Protein AF-A0A816HD70-F1 (afdb_monomer_lite)

Structure (mmCIF, N/CA/C/O backbone):
data_AF-A0A816HD70-F1
#
_entry.id   AF-A0A816HD70-F1
#
loop_
_atom_site.group_PDB
_atom_site.id
_atom_site.type_symbol
_atom_site.label_atom_id
_atom_site.label_alt_id
_atom_site.label_comp_id
_atom_site.label_asym_id
_atom_site.label_entity_id
_atom_site.label_seq_id
_atom_site.pdbx_PDB_ins_code
_atom_site.Cartn_x
_atom_site.Cartn_y
_atom_site.Cartn_z
_atom_site.occupancy
_atom_site.B_iso_or_equiv
_atom_site.auth_seq_id
_atom_site.auth_comp_id
_atom_site.auth_asym_id
_atom_site.auth_atom_id
_atom_site.pdbx_PDB_model_num
ATOM 1 N N . TYR A 1 1 ? -25.863 9.029 0.247 1.00 53.56 1 TYR A N 1
ATOM 2 C CA . TYR A 1 1 ? -25.799 8.965 -1.225 1.00 53.56 1 TYR A CA 1
ATOM 3 C C . TYR A 1 1 ? -25.517 10.363 -1.727 1.00 53.56 1 TYR A C 1
ATOM 5 O O . TYR A 1 1 ? -26.151 11.281 -1.221 1.00 53.56 1 TYR A O 1
ATOM 13 N N . ALA A 1 2 ? -24.536 10.526 -2.608 1.00 55.53 2 ALA A N 1
ATOM 14 C CA . ALA A 1 2 ? -24.215 11.809 -3.228 1.00 55.53 2 ALA A CA 1
ATOM 15 C C . ALA A 1 2 ? -24.411 11.661 -4.743 1.00 55.53 2 ALA A C 1
ATOM 17 O O . ALA A 1 2 ? -24.119 10.599 -5.285 1.00 55.53 2 ALA A O 1
ATOM 18 N N . ASP A 1 3 ? -24.996 12.680 -5.364 1.00 68.81 3 ASP A N 1
ATOM 19 C CA . ASP A 1 3 ? -25.179 12.896 -6.803 1.00 68.81 3 ASP A CA 1
ATOM 20 C C . ASP A 1 3 ? -25.487 11.656 -7.661 1.00 68.81 3 ASP A C 1
ATOM 22 O O . ASP A 1 3 ? -24.612 10.919 -8.121 1.00 68.81 3 ASP A O 1
ATOM 26 N N . ILE A 1 4 ? -26.783 11.458 -7.913 1.00 80.44 4 ILE A N 1
ATOM 27 C CA . ILE A 1 4 ? -27.278 10.516 -8.917 1.00 80.44 4 ILE A CA 1
ATOM 28 C C . ILE A 1 4 ? -27.548 11.312 -10.191 1.00 80.44 4 ILE A C 1
ATOM 30 O O . ILE A 1 4 ? -28.400 12.200 -10.206 1.00 80.44 4 ILE A O 1
ATOM 34 N N . THR A 1 5 ? -26.838 10.978 -11.260 1.00 85.38 5 THR A N 1
ATOM 35 C CA . THR A 1 5 ? -27.130 11.464 -12.610 1.00 85.38 5 THR A CA 1
ATOM 36 C C . THR A 1 5 ? -27.756 10.343 -13.441 1.00 85.38 5 THR A C 1
ATOM 38 O O . THR A 1 5 ? -27.942 9.218 -12.978 1.00 85.38 5 THR A O 1
ATOM 41 N N . ASN A 1 6 ? -28.077 10.631 -14.701 1.00 84.19 6 ASN A N 1
ATOM 42 C CA . ASN A 1 6 ? -28.502 9.605 -15.652 1.00 84.19 6 ASN A CA 1
ATOM 43 C C . ASN A 1 6 ? -27.386 8.599 -16.007 1.00 84.19 6 ASN A C 1
ATOM 45 O O . ASN A 1 6 ? -27.687 7.572 -16.611 1.00 84.19 6 ASN A O 1
ATOM 49 N N . THR A 1 7 ? -26.122 8.876 -15.659 1.00 85.56 7 THR A N 1
ATOM 50 C CA . THR A 1 7 ? -24.959 8.040 -16.012 1.00 85.56 7 THR A CA 1
ATOM 51 C C . THR A 1 7 ? -24.057 7.676 -14.834 1.00 85.56 7 THR A C 1
ATOM 53 O O . THR A 1 7 ? -23.182 6.825 -14.985 1.00 85.56 7 THR A O 1
ATOM 56 N N . SER A 1 8 ? -24.248 8.276 -13.659 1.00 84.25 8 SER A N 1
ATOM 57 C CA . SER A 1 8 ? -23.387 8.069 -12.495 1.00 84.25 8 SER A CA 1
ATOM 58 C C . SER A 1 8 ? -24.180 8.012 -11.194 1.00 84.25 8 SER A C 1
ATOM 60 O O . SER A 1 8 ? -25.196 8.681 -11.026 1.00 84.25 8 SER A O 1
ATOM 62 N N . LEU A 1 9 ? -23.684 7.212 -10.253 1.00 85.44 9 LEU A N 1
ATOM 63 C CA . LEU A 1 9 ? -24.166 7.164 -8.879 1.00 85.44 9 LEU A CA 1
ATOM 64 C C . LEU A 1 9 ? -22.958 7.087 -7.954 1.00 85.44 9 LEU A C 1
ATOM 66 O O . LEU A 1 9 ? -22.095 6.227 -8.144 1.00 85.44 9 LEU A O 1
ATOM 70 N N . GLN A 1 10 ? -22.915 7.952 -6.941 1.00 86.88 10 GLN A N 1
ATOM 71 C CA . GLN A 1 10 ? -21.868 7.926 -5.928 1.00 86.88 10 GLN A CA 1
ATOM 72 C C . GLN A 1 10 ? -22.425 7.505 -4.561 1.00 86.88 10 GLN A C 1
ATOM 74 O O . GLN A 1 10 ? -23.355 8.088 -3.990 1.00 86.88 10 GLN A O 1
ATOM 79 N N . CYS A 1 11 ? -21.825 6.462 -3.993 1.00 83.81 11 CYS A N 1
ATOM 80 C CA . CYS A 1 11 ? -22.151 5.970 -2.661 1.00 83.81 11 CYS A CA 1
ATOM 81 C C . CYS A 1 11 ? -20.898 5.861 -1.794 1.00 83.81 11 CYS A C 1
ATOM 83 O O . CYS A 1 11 ? -19.792 5.658 -2.292 1.00 83.81 11 CYS A O 1
ATOM 85 N N . ARG A 1 12 ? -21.093 5.970 -0.479 1.00 84.50 12 ARG A N 1
ATOM 86 C CA . ARG A 1 12 ? -20.060 5.690 0.516 1.00 84.50 12 ARG A CA 1
ATOM 87 C C . ARG A 1 12 ? -20.262 4.271 1.034 1.00 84.50 12 ARG A C 1
ATOM 89 O O . ARG A 1 12 ? -21.393 3.883 1.318 1.00 84.50 12 ARG A O 1
ATOM 96 N N . PHE A 1 13 ? -19.176 3.518 1.147 1.00 84.50 13 PHE A N 1
ATOM 97 C CA . PHE A 1 13 ? -19.181 2.220 1.809 1.00 84.50 13 PHE A CA 1
ATOM 98 C C . PHE A 1 13 ? -19.320 2.434 3.322 1.00 84.50 13 PHE A C 1
ATOM 100 O O . PHE A 1 13 ? -18.458 3.064 3.929 1.00 84.50 13 PHE A O 1
ATOM 107 N N . ASP A 1 14 ? -20.427 1.967 3.903 1.00 82.75 14 ASP A N 1
ATOM 108 C CA . ASP A 1 14 ? -20.777 2.165 5.318 1.00 82.75 14 ASP A CA 1
ATOM 109 C C . ASP A 1 14 ? -20.630 0.851 6.099 1.00 82.75 14 ASP A C 1
ATOM 111 O O . ASP A 1 14 ? -21.581 0.283 6.633 1.00 82.75 14 ASP A O 1
ATOM 115 N N . SER A 1 15 ? -19.428 0.280 6.051 1.00 84.06 15 SER A N 1
ATOM 116 C CA . SER A 1 15 ? -19.082 -0.938 6.777 1.00 84.06 15 SER A CA 1
ATOM 117 C C . SER A 1 15 ? -17.617 -0.911 7.177 1.00 84.06 15 SER A C 1
ATOM 119 O O . SER A 1 15 ? -16.769 -0.387 6.461 1.00 84.06 15 SER A O 1
ATOM 121 N N . ASN A 1 16 ? -17.324 -1.534 8.315 1.00 80.12 16 ASN A N 1
ATOM 122 C CA . ASN A 1 16 ? -15.970 -1.684 8.843 1.00 80.12 16 ASN A CA 1
ATOM 123 C C . ASN A 1 16 ? -15.285 -2.971 8.358 1.00 80.12 16 ASN A C 1
ATOM 125 O O . ASN A 1 16 ? -14.210 -3.325 8.840 1.00 80.12 16 ASN A O 1
ATOM 129 N N . ALA A 1 17 ? -15.929 -3.707 7.450 1.00 84.62 17 ALA A N 1
ATOM 130 C CA . ALA A 1 17 ? -15.405 -4.956 6.930 1.00 84.62 17 ALA A CA 1
ATOM 131 C C . ALA A 1 17 ? -14.187 -4.709 6.029 1.00 84.62 17 ALA A C 1
ATOM 133 O O . ALA A 1 17 ? -14.209 -3.850 5.143 1.00 84.62 17 ALA A O 1
ATOM 134 N N . ILE A 1 18 ? -13.145 -5.514 6.240 1.00 85.88 18 ILE A N 1
ATOM 135 C CA . ILE A 1 18 ? -11.938 -5.542 5.415 1.00 85.88 18 ILE A CA 1
ATOM 136 C C . ILE A 1 18 ? -12.008 -6.727 4.474 1.00 85.88 18 ILE A C 1
ATOM 138 O O . ILE A 1 18 ? -12.306 -7.842 4.899 1.00 85.88 18 ILE A O 1
ATOM 142 N N . GLY A 1 19 ? -11.667 -6.500 3.212 1.00 87.06 19 GLY A N 1
ATOM 143 C CA . GLY A 1 19 ? -11.502 -7.576 2.252 1.00 87.06 19 GLY A CA 1
ATOM 144 C C . GLY A 1 19 ? -12.087 -7.225 0.904 1.00 87.06 19 GLY A C 1
ATOM 145 O O . GLY A 1 19 ? -12.183 -6.060 0.531 1.00 87.06 19 GLY A O 1
ATOM 146 N N . ILE A 1 20 ? -12.430 -8.268 0.162 1.00 88.75 20 ILE A N 1
ATOM 147 C CA . ILE A 1 20 ? -12.947 -8.179 -1.197 1.00 88.75 20 ILE A CA 1
ATOM 148 C C . ILE A 1 20 ? -14.472 -8.312 -1.205 1.00 88.75 20 ILE A C 1
ATOM 150 O O . ILE A 1 20 ? -15.043 -9.125 -0.479 1.00 88.75 20 ILE A O 1
ATOM 154 N N . PHE A 1 21 ? -15.129 -7.522 -2.048 1.00 91.06 21 PHE A N 1
ATOM 155 C CA . PHE A 1 21 ? -16.580 -7.423 -2.143 1.00 91.06 21 PHE A CA 1
ATOM 156 C C . PHE A 1 21 ? -17.032 -7.362 -3.603 1.00 91.06 21 PHE A C 1
ATOM 158 O O . PHE A 1 21 ? -16.347 -6.815 -4.472 1.00 91.06 21 PHE A O 1
ATOM 165 N N . ASN A 1 22 ? -18.236 -7.880 -3.845 1.00 91.88 22 ASN A N 1
ATOM 166 C CA . ASN A 1 22 ? -18.945 -7.714 -5.107 1.00 91.88 22 ASN A CA 1
ATOM 167 C C . ASN A 1 22 ? -19.995 -6.621 -4.962 1.00 91.88 22 ASN A C 1
ATOM 169 O O . ASN A 1 22 ? -20.935 -6.729 -4.173 1.00 91.88 22 ASN A O 1
ATOM 173 N N . VAL A 1 23 ? -19.825 -5.573 -5.753 1.00 89.75 23 VAL A N 1
ATOM 174 C CA . VAL A 1 23 ? -20.741 -4.448 -5.840 1.00 89.75 23 VAL A CA 1
ATOM 175 C C . VAL A 1 23 ? -21.792 -4.784 -6.882 1.00 89.75 23 VAL A C 1
ATOM 177 O O . VAL A 1 23 ? -21.498 -5.163 -8.015 1.00 89.75 23 VAL A O 1
ATOM 180 N N . SER A 1 24 ? -23.043 -4.624 -6.487 1.00 88.62 24 SER A N 1
ATOM 181 C CA . SER A 1 24 ? -24.182 -4.687 -7.388 1.00 88.62 24 SER A CA 1
ATOM 182 C C . SER A 1 24 ? -25.211 -3.684 -6.918 1.00 88.62 24 SER A C 1
ATOM 184 O O . SER A 1 24 ? -25.458 -3.586 -5.714 1.00 88.62 24 SER A O 1
ATOM 186 N N . MET A 1 25 ? -25.844 -2.998 -7.855 1.00 86.25 25 MET A N 1
ATOM 187 C CA . MET A 1 25 ? -26.980 -2.138 -7.559 1.00 86.25 25 MET A CA 1
ATOM 188 C C . MET A 1 25 ? -28.278 -2.883 -7.859 1.00 86.25 25 MET A C 1
ATOM 190 O O . MET A 1 25 ? -28.337 -3.728 -8.753 1.00 86.25 25 MET A O 1
ATOM 194 N N . PHE A 1 26 ? -29.319 -2.575 -7.095 1.00 87.12 26 PHE A N 1
ATOM 195 C CA . PHE A 1 26 ? -30.673 -3.026 -7.377 1.00 87.12 26 PHE A CA 1
ATOM 196 C C . PHE A 1 26 ? -31.513 -1.802 -7.725 1.00 87.12 26 PHE A C 1
ATOM 198 O O . PHE A 1 26 ? -31.702 -0.921 -6.886 1.00 87.12 26 PHE A O 1
ATOM 205 N N . VAL A 1 27 ? -31.976 -1.740 -8.970 1.00 84.00 27 VAL A N 1
ATOM 206 C CA . VAL A 1 27 ? -32.856 -0.681 -9.457 1.00 84.00 27 VAL A CA 1
ATOM 207 C C . VAL A 1 27 ? -34.291 -1.184 -9.329 1.00 84.00 27 VAL A C 1
ATOM 209 O O . VAL A 1 27 ? -34.651 -2.231 -9.871 1.00 84.00 27 VAL A O 1
ATOM 212 N N . THR A 1 28 ? -35.108 -0.462 -8.565 1.00 84.75 28 THR A N 1
ATOM 213 C CA . THR A 1 28 ? -36.499 -0.841 -8.289 1.00 84.75 28 THR A CA 1
ATOM 214 C C . THR A 1 28 ? -37.375 -0.796 -9.551 1.00 84.75 28 THR A C 1
ATOM 216 O O . THR A 1 28 ? -36.972 -0.288 -10.599 1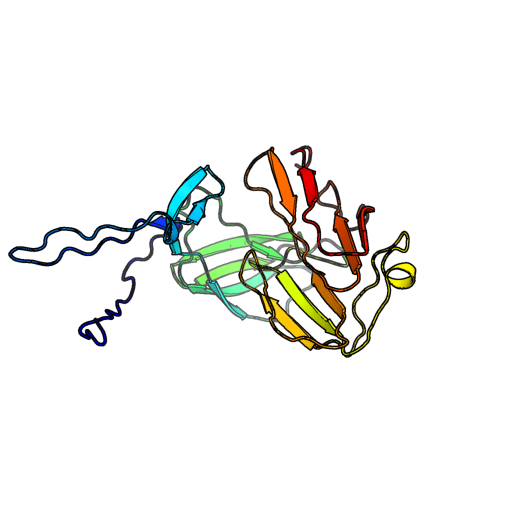.00 84.75 28 THR A O 1
ATOM 219 N N . TYR A 1 29 ? -38.593 -1.340 -9.448 1.00 82.62 29 TYR A N 1
ATOM 220 C CA . TYR A 1 29 ? -39.565 -1.487 -10.539 1.00 82.62 29 TYR A CA 1
ATOM 221 C C . TYR A 1 29 ? -39.144 -2.520 -11.598 1.00 82.62 29 TYR A C 1
ATOM 223 O O . TYR A 1 29 ? -39.026 -3.698 -11.277 1.00 82.62 29 TYR A O 1
ATOM 231 N N . ALA A 1 30 ? -38.969 -2.111 -12.857 1.00 83.69 30 ALA A N 1
ATOM 232 C CA . ALA A 1 30 ? -38.839 -3.022 -13.996 1.00 83.69 30 ALA A CA 1
ATOM 233 C C . ALA A 1 30 ? -37.399 -3.491 -14.287 1.00 83.69 30 ALA A C 1
ATOM 235 O O . ALA A 1 30 ? -37.207 -4.317 -15.174 1.00 83.69 30 ALA A O 1
ATOM 236 N N . TYR A 1 31 ? -36.389 -2.962 -13.588 1.00 84.81 31 TYR A N 1
ATOM 237 C CA . TYR A 1 31 ? -34.986 -3.072 -14.019 1.00 84.81 31 TYR A CA 1
ATOM 238 C C . TYR A 1 31 ? -34.151 -4.102 -13.238 1.00 84.81 31 TYR A C 1
ATOM 240 O O . TYR A 1 31 ? -33.264 -4.726 -13.816 1.00 84.81 31 TYR A O 1
ATOM 248 N N . GLY A 1 32 ? -34.437 -4.342 -11.955 1.00 89.62 32 GLY A N 1
ATOM 249 C CA . GLY A 1 32 ? -33.806 -5.412 -11.176 1.00 89.62 32 GLY A CA 1
ATOM 250 C C . GLY A 1 32 ? -32.326 -5.176 -10.832 1.00 89.62 32 GLY A C 1
ATOM 251 O O . GLY A 1 32 ? -31.881 -4.045 -10.634 1.00 89.62 32 GLY A O 1
ATOM 252 N N . ARG A 1 33 ? -31.555 -6.264 -10.678 1.00 91.38 33 ARG A N 1
ATOM 253 C CA . ARG A 1 33 ? -30.133 -6.222 -10.279 1.00 91.38 33 ARG A CA 1
ATOM 254 C C . ARG A 1 33 ? -29.235 -5.884 -11.473 1.00 91.38 33 ARG A C 1
ATOM 256 O O . ARG A 1 33 ? -29.428 -6.425 -12.556 1.00 91.38 33 ARG A O 1
ATOM 263 N N . SER A 1 34 ? -28.219 -5.051 -11.262 1.00 90.38 34 SER A N 1
ATOM 264 C CA . SER A 1 34 ? -27.254 -4.682 -12.302 1.00 90.38 34 SER A CA 1
ATOM 265 C C . SER A 1 34 ? -26.471 -5.871 -12.848 1.00 90.38 34 SER A C 1
ATOM 267 O O . SER A 1 34 ? -26.030 -6.735 -12.089 1.00 90.38 34 SER A O 1
ATOM 269 N N . SER A 1 35 ? -26.204 -5.833 -14.153 1.00 90.62 35 SER A N 1
ATOM 270 C CA . SER A 1 35 ? -25.175 -6.656 -14.786 1.00 90.62 35 SER A CA 1
ATOM 271 C C . SER A 1 35 ? -23.809 -5.996 -14.605 1.00 90.62 35 SER A C 1
ATOM 273 O O . SER A 1 35 ? -23.628 -4.839 -14.988 1.00 90.62 35 SER A O 1
ATOM 275 N N . THR A 1 36 ? -22.857 -6.720 -14.017 1.00 90.62 36 THR A N 1
ATOM 276 C CA . THR A 1 36 ? -21.484 -6.240 -13.831 1.00 90.62 36 THR A CA 1
ATOM 277 C C . THR A 1 36 ? -20.579 -6.890 -14.878 1.00 90.62 36 THR A C 1
ATOM 279 O O . THR A 1 36 ? -20.431 -8.115 -14.858 1.00 90.62 36 THR A O 1
ATOM 282 N N . PRO A 1 37 ? -19.966 -6.125 -15.799 1.00 92.06 37 PRO A N 1
ATOM 283 C CA . PRO A 1 37 ? -19.123 -6.706 -16.835 1.00 92.06 37 PRO A CA 1
ATOM 284 C C . PRO A 1 37 ? -17.857 -7.331 -16.232 1.00 92.06 37 PRO A C 1
ATOM 286 O O . PRO A 1 37 ? -17.348 -6.895 -15.196 1.00 92.06 37 PRO A O 1
ATOM 289 N N . LEU A 1 38 ? -17.310 -8.351 -16.902 1.00 89.56 38 LEU A N 1
ATOM 290 C CA . LEU A 1 38 ? -16.095 -9.036 -16.444 1.00 89.56 38 LEU A CA 1
ATOM 291 C C . LEU A 1 38 ? -14.897 -8.077 -16.335 1.00 89.56 38 LEU A C 1
ATOM 293 O O . LEU A 1 38 ? -14.069 -8.239 -15.449 1.00 89.56 38 LEU A O 1
ATOM 297 N N . SER A 1 39 ? -14.849 -7.036 -17.171 1.00 90.50 39 SER A N 1
ATOM 298 C CA . SER A 1 39 ? -13.823 -5.986 -17.130 1.00 90.50 39 SER A CA 1
ATOM 299 C C . SER A 1 39 ? -13.825 -5.147 -15.847 1.00 90.50 39 SER A C 1
ATOM 301 O O . SER A 1 39 ? -12.819 -4.513 -15.548 1.00 90.50 39 SER A O 1
ATOM 303 N N . SER A 1 40 ? -14.922 -5.136 -15.081 1.00 91.12 40 SER A N 1
ATOM 304 C CA . SER A 1 40 ? -14.992 -4.475 -13.769 1.00 91.12 40 SER A CA 1
ATOM 305 C C . SER A 1 40 ? -14.519 -5.366 -12.619 1.00 91.12 40 SER A C 1
ATOM 307 O O . SER A 1 40 ? -14.451 -4.898 -11.483 1.00 91.12 40 SER A O 1
ATOM 309 N N . HIS A 1 41 ? -14.227 -6.643 -12.883 1.00 91.31 41 HIS A N 1
ATOM 310 C CA . HIS A 1 41 ? -13.724 -7.558 -11.869 1.00 91.31 41 HIS A CA 1
ATOM 311 C C . HIS A 1 41 ? -12.194 -7.539 -11.831 1.00 91.31 41 HIS A C 1
ATOM 313 O O . HIS A 1 41 ? -11.515 -7.544 -12.855 1.00 91.31 41 HIS A O 1
ATOM 319 N N . GLN A 1 42 ? -11.662 -7.574 -10.620 1.00 89.06 42 GLN A N 1
ATOM 320 C CA . GLN A 1 42 ? -10.265 -7.806 -10.298 1.00 89.06 42 GLN A CA 1
ATOM 321 C C . GLN A 1 42 ? -10.102 -9.233 -9.763 1.00 89.06 42 GLN A C 1
ATOM 323 O O . GLN A 1 42 ? -11.057 -9.834 -9.266 1.00 89.06 42 GLN A O 1
ATOM 328 N N . LEU A 1 43 ? -8.893 -9.786 -9.872 1.00 85.56 43 LEU A N 1
ATOM 329 C CA . LEU A 1 43 ? -8.570 -11.124 -9.381 1.00 85.56 43 LEU A CA 1
ATOM 330 C C . LEU A 1 43 ? -7.772 -11.021 -8.084 1.00 85.56 43 LEU A C 1
ATOM 332 O O . LEU A 1 43 ? -6.702 -10.415 -8.049 1.00 85.56 43 LEU A O 1
ATOM 336 N N . SER A 1 44 ? -8.279 -11.629 -7.017 1.00 84.88 44 SER A N 1
ATOM 337 C CA . SER A 1 44 ? -7.595 -11.640 -5.733 1.00 84.88 44 SER A CA 1
ATOM 338 C C . SER A 1 44 ? -6.381 -12.568 -5.753 1.00 84.88 44 SER A C 1
ATOM 340 O O . SER A 1 44 ? -6.262 -13.498 -6.553 1.00 84.88 44 SER A O 1
ATOM 342 N N . ALA A 1 45 ? -5.526 -12.366 -4.757 1.00 75.00 45 ALA A N 1
ATOM 343 C CA . ALA A 1 45 ? -4.480 -13.280 -4.317 1.00 75.00 45 ALA A CA 1
ATOM 344 C C . ALA A 1 45 ? -4.870 -14.776 -4.347 1.00 75.00 45 ALA A C 1
ATOM 346 O O . ALA A 1 45 ? -4.089 -15.635 -4.763 1.00 75.00 45 ALA A O 1
ATOM 347 N N . THR A 1 46 ? -6.088 -15.079 -3.899 1.00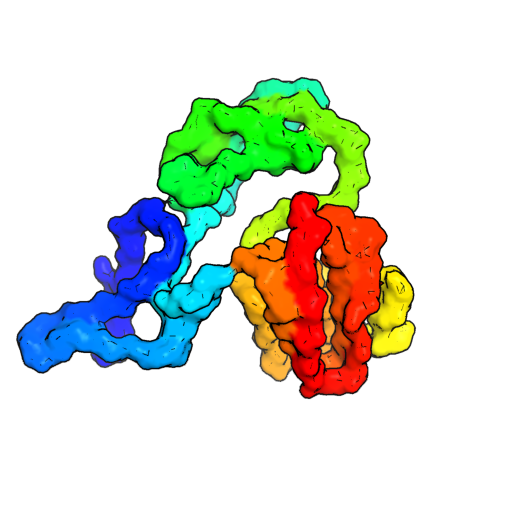 80.00 46 THR A N 1
ATOM 348 C CA . THR A 1 46 ? -6.627 -16.436 -3.747 1.00 80.00 46 THR A CA 1
ATOM 349 C C . THR A 1 46 ? -7.393 -16.918 -4.980 1.00 80.00 46 THR A C 1
ATOM 351 O O . THR A 1 46 ? -7.924 -18.025 -4.971 1.00 80.00 46 THR A O 1
ATOM 354 N N . GLY A 1 47 ? -7.428 -16.129 -6.058 1.00 83.19 47 GLY A N 1
ATOM 355 C CA . GLY A 1 47 ? -8.133 -16.464 -7.296 1.00 83.19 47 GLY A CA 1
ATOM 356 C C . GLY A 1 47 ? -9.634 -16.165 -7.271 1.00 83.19 47 GLY A C 1
ATOM 357 O O . GLY A 1 47 ? -10.359 -16.661 -8.128 1.00 83.19 47 GLY A O 1
ATOM 358 N N . GLN A 1 48 ? -10.115 -15.368 -6.313 1.00 88.50 48 GLN A N 1
ATOM 359 C CA . GLN A 1 48 ? -11.503 -14.906 -6.290 1.00 88.50 48 GLN A CA 1
ATOM 360 C C . GLN A 1 48 ? -11.664 -13.630 -7.111 1.00 88.50 48 GLN A C 1
ATOM 362 O O . GLN A 1 48 ? -10.878 -12.695 -6.973 1.00 88.50 48 GLN A O 1
ATOM 367 N N . LEU A 1 49 ? -12.709 -13.583 -7.937 1.00 91.69 49 LEU A N 1
ATOM 368 C CA . LEU A 1 49 ? -13.117 -12.355 -8.610 1.00 91.69 49 LEU A CA 1
ATOM 369 C C . LEU A 1 49 ? -13.855 -11.440 -7.632 1.00 91.69 49 LEU A C 1
ATOM 371 O O . LEU A 1 49 ? -14.723 -11.898 -6.886 1.00 91.69 49 LEU A O 1
ATOM 375 N N . TYR A 1 50 ? -13.518 -10.156 -7.663 1.00 93.31 50 TYR A N 1
ATOM 376 C CA . TYR A 1 50 ? -14.158 -9.121 -6.858 1.00 93.31 50 TYR A CA 1
ATOM 377 C C . TYR A 1 50 ? -14.234 -7.803 -7.623 1.00 93.31 50 TYR A C 1
ATOM 379 O O . TYR A 1 50 ? -13.505 -7.617 -8.590 1.00 93.31 50 TYR A O 1
ATOM 387 N N . THR A 1 51 ? -15.087 -6.871 -7.209 1.00 93.44 51 THR A N 1
ATOM 388 C CA . THR A 1 51 ? -15.226 -5.566 -7.890 1.00 93.44 51 THR A CA 1
ATOM 389 C C . THR A 1 51 ? -14.821 -4.393 -7.002 1.00 93.44 51 THR A C 1
ATOM 391 O O . THR A 1 51 ? -14.675 -3.274 -7.480 1.00 93.44 51 THR A O 1
ATOM 394 N N . PHE A 1 52 ? -14.699 -4.619 -5.694 1.00 90.69 52 PHE A N 1
ATOM 395 C CA . PHE A 1 52 ? -14.329 -3.607 -4.713 1.00 90.69 52 PHE A CA 1
ATOM 396 C C . PHE A 1 52 ? -13.525 -4.243 -3.582 1.00 90.69 52 PHE A C 1
ATOM 398 O O . PHE A 1 52 ? -13.836 -5.355 -3.161 1.00 90.69 52 PHE A O 1
ATOM 405 N N . GLN A 1 53 ? -12.501 -3.556 -3.084 1.00 88.81 53 GLN A N 1
ATOM 406 C CA . GLN A 1 53 ? -11.691 -4.046 -1.975 1.00 88.81 53 GLN A CA 1
ATOM 407 C C . GLN A 1 53 ? -11.404 -2.928 -0.982 1.00 88.81 53 GLN A C 1
ATOM 409 O O . GLN A 1 53 ? -11.052 -1.816 -1.373 1.00 88.81 53 GLN A O 1
ATOM 414 N N . THR A 1 54 ? -11.524 -3.246 0.302 1.00 87.94 54 THR A N 1
ATOM 415 C CA . THR A 1 54 ? -11.149 -2.367 1.412 1.00 87.94 54 THR A CA 1
ATOM 416 C C . THR A 1 54 ? -9.940 -2.924 2.146 1.00 87.94 54 THR A C 1
ATOM 418 O O . THR A 1 54 ? -9.622 -4.116 2.074 1.00 87.94 54 THR A O 1
ATOM 421 N N . TYR A 1 55 ? -9.248 -2.040 2.856 1.00 87.69 55 TYR A N 1
ATOM 422 C CA . TYR A 1 55 ? -8.002 -2.355 3.533 1.00 87.69 55 TYR A CA 1
ATOM 423 C C . TYR A 1 55 ? -7.783 -1.421 4.728 1.00 87.69 55 TYR A C 1
ATOM 425 O O . TYR A 1 55 ? -8.297 -0.301 4.703 1.00 87.69 55 TYR A O 1
ATOM 433 N N . PRO A 1 56 ? -6.962 -1.825 5.713 1.00 89.62 56 PRO A N 1
ATOM 434 C CA . PRO A 1 56 ? -6.512 -0.922 6.760 1.00 89.62 56 PRO A CA 1
ATOM 435 C C . PRO A 1 56 ? -5.675 0.229 6.187 1.00 89.62 56 PRO A C 1
ATOM 437 O O . PRO A 1 56 ? -4.834 0.009 5.310 1.00 89.62 56 PRO A O 1
ATOM 440 N N . VAL A 1 57 ? -5.867 1.438 6.715 1.00 90.12 57 VAL A N 1
ATOM 441 C CA . VAL A 1 57 ? -5.114 2.641 6.323 1.00 90.12 57 VAL A CA 1
ATOM 442 C C . VAL A 1 57 ? -4.487 3.258 7.562 1.00 90.12 57 VAL A C 1
ATOM 444 O O . VAL A 1 57 ? -5.178 3.473 8.548 1.00 90.12 57 VAL A O 1
ATOM 447 N N . ILE A 1 58 ? -3.192 3.571 7.510 1.00 93.25 58 ILE A N 1
ATOM 448 C CA . ILE A 1 58 ? -2.513 4.353 8.550 1.00 93.25 58 ILE A CA 1
ATOM 449 C C . ILE A 1 58 ? -2.536 5.823 8.133 1.00 93.25 58 ILE A C 1
ATOM 451 O O . ILE A 1 58 ? -2.076 6.159 7.043 1.00 93.25 58 ILE A O 1
ATOM 455 N N . THR A 1 59 ? -3.044 6.696 9.002 1.00 94.56 59 THR A N 1
ATOM 456 C CA . THR A 1 59 ? -3.097 8.150 8.778 1.00 94.56 59 THR A CA 1
ATOM 457 C C . THR A 1 59 ? -2.060 8.903 9.602 1.00 94.56 59 THR A C 1
ATOM 459 O O . THR A 1 59 ? -1.542 9.920 9.143 1.00 94.56 59 THR A O 1
ATOM 462 N N . SER A 1 60 ? -1.718 8.420 10.800 1.00 96.12 60 SER A N 1
ATOM 463 C CA . SER A 1 60 ? -0.670 9.026 11.625 1.00 96.12 60 SER A CA 1
ATOM 464 C C . SER A 1 60 ? -0.053 8.047 12.619 1.00 96.12 60 SER A C 1
ATOM 466 O O . SER A 1 60 ? -0.628 7.011 12.956 1.00 96.12 60 SER A O 1
ATOM 468 N N . ILE A 1 61 ? 1.144 8.389 13.092 1.00 95.69 61 ILE A N 1
ATOM 469 C CA . ILE A 1 61 ? 1.900 7.647 14.101 1.00 95.69 61 ILE A CA 1
ATOM 470 C C . ILE A 1 61 ? 2.384 8.659 15.146 1.00 95.69 61 ILE A C 1
ATOM 472 O O . ILE A 1 61 ? 2.778 9.768 14.789 1.00 95.69 61 ILE A O 1
ATOM 476 N N . SER A 1 62 ? 2.305 8.315 16.433 1.00 96.06 62 SER A N 1
ATOM 477 C CA . SER A 1 62 ? 2.777 9.171 17.528 1.00 96.06 62 SER A CA 1
ATOM 478 C C . SER A 1 62 ? 3.149 8.356 18.777 1.00 96.06 62 SER A C 1
ATOM 480 O O . SER A 1 62 ? 2.410 7.433 19.125 1.00 96.06 62 SER A O 1
ATOM 482 N N . PRO A 1 63 ? 4.236 8.687 19.499 1.00 95.62 63 PRO A N 1
ATOM 483 C CA . PRO A 1 63 ? 5.230 9.706 19.154 1.00 95.62 63 PRO A CA 1
ATOM 484 C C . PRO A 1 63 ? 6.107 9.275 17.965 1.00 95.62 63 PRO A C 1
ATOM 486 O O . PRO A 1 63 ? 6.190 8.091 17.647 1.00 95.62 63 PRO A O 1
ATOM 489 N N . ASN A 1 64 ? 6.768 10.242 17.320 1.00 91.81 64 ASN A N 1
ATOM 490 C CA . ASN A 1 64 ? 7.713 9.979 16.222 1.00 91.81 64 ASN A CA 1
ATOM 491 C C . ASN A 1 64 ? 9.115 9.585 16.714 1.00 91.81 64 ASN A C 1
ATOM 493 O O . ASN A 1 64 ? 9.924 9.108 15.927 1.00 91.81 64 ASN A O 1
ATOM 497 N N . ASP A 1 65 ? 9.369 9.747 18.013 1.00 89.44 65 ASP A N 1
ATOM 498 C CA . ASP A 1 65 ? 10.635 9.446 18.670 1.00 89.44 65 ASP A CA 1
ATOM 499 C C . ASP A 1 65 ? 10.393 8.613 19.932 1.00 89.44 65 ASP A C 1
ATOM 501 O O . ASP A 1 65 ? 9.338 8.692 20.572 1.00 89.44 65 ASP A O 1
ATOM 505 N N . GLY A 1 66 ? 11.384 7.807 20.312 1.00 88.25 66 GLY A N 1
ATOM 506 C CA . GLY A 1 66 ? 11.268 6.887 21.437 1.00 88.25 66 GLY A CA 1
ATOM 507 C C . GLY A 1 66 ? 12.611 6.437 22.001 1.00 88.25 66 GLY A C 1
ATOM 508 O O . GLY A 1 66 ? 13.681 6.767 21.494 1.00 88.25 66 GLY A O 1
ATOM 509 N N . SER A 1 67 ? 12.549 5.673 23.090 1.00 87.94 67 SER A N 1
ATOM 510 C CA . SER A 1 67 ? 13.730 5.159 23.782 1.00 87.94 67 SER A CA 1
ATOM 511 C C . SER A 1 67 ? 14.369 4.000 23.017 1.00 87.94 67 SER A C 1
ATOM 513 O O . SER A 1 67 ? 13.694 3.032 22.667 1.00 87.94 67 SER A O 1
ATOM 515 N N . LEU A 1 68 ? 15.699 4.021 22.882 1.00 86.19 68 LEU A N 1
ATOM 516 C CA . LEU A 1 68 ? 16.479 2.889 22.356 1.00 86.19 68 LEU A CA 1
ATOM 517 C C . LEU A 1 68 ? 16.386 1.628 23.232 1.00 86.19 68 LEU A C 1
ATOM 519 O O . LEU A 1 68 ? 16.733 0.541 22.784 1.00 86.19 68 LEU A O 1
ATOM 523 N N . LYS A 1 69 ? 15.920 1.748 24.482 1.00 88.06 69 LYS A N 1
ATOM 524 C CA . LYS A 1 69 ? 15.672 0.602 25.373 1.00 88.06 69 LYS A CA 1
ATOM 525 C C . LYS A 1 69 ? 14.277 -0.015 25.182 1.00 88.06 69 LYS A C 1
ATOM 527 O O . LYS A 1 69 ? 13.941 -0.960 25.887 1.00 88.06 69 LYS A O 1
ATOM 532 N N . GLY A 1 70 ? 13.463 0.511 24.263 1.00 88.62 70 GLY A N 1
ATOM 533 C CA . GLY A 1 70 ? 12.045 0.170 24.151 1.00 88.62 70 GLY A CA 1
ATOM 534 C C . GLY A 1 70 ? 11.202 0.813 25.260 1.00 88.62 70 GLY A C 1
ATOM 535 O O . GLY A 1 70 ? 11.624 1.764 25.922 1.00 88.62 70 GLY A O 1
ATOM 536 N N . GLY A 1 71 ? 9.982 0.314 25.445 1.00 91.50 71 GLY A N 1
ATOM 537 C CA . GLY A 1 71 ? 9.019 0.775 26.451 1.00 91.50 71 GLY A CA 1
ATOM 538 C C . GLY A 1 71 ? 8.161 1.969 26.024 1.00 91.50 71 GLY A C 1
ATOM 539 O O . GLY A 1 71 ? 7.119 2.216 26.626 1.00 91.50 71 GLY A O 1
ATOM 540 N N . THR A 1 72 ? 8.542 2.686 24.964 1.00 94.31 72 THR A N 1
ATOM 541 C CA . THR A 1 72 ? 7.714 3.754 24.393 1.00 94.31 72 THR A CA 1
ATOM 542 C C . THR A 1 72 ? 6.377 3.177 23.923 1.00 94.31 72 THR A C 1
ATOM 544 O O . THR A 1 72 ? 6.343 2.178 23.207 1.00 94.31 72 THR A O 1
ATOM 547 N N . THR A 1 73 ? 5.266 3.791 24.334 1.00 96.56 73 THR A N 1
ATOM 548 C CA . THR A 1 73 ? 3.935 3.436 23.826 1.00 96.56 73 THR A CA 1
ATOM 549 C C . THR A 1 73 ? 3.667 4.207 22.542 1.00 96.56 73 THR A C 1
ATOM 551 O O . THR A 1 73 ? 3.563 5.431 22.567 1.00 96.56 73 THR A O 1
ATOM 554 N N . LEU A 1 74 ? 3.539 3.481 21.439 1.00 96.31 74 LEU A N 1
ATOM 555 C CA . LEU A 1 74 ? 3.162 4.002 20.138 1.00 96.31 74 LEU A CA 1
ATOM 556 C C . LEU A 1 74 ? 1.639 3.990 19.983 1.00 96.31 74 LEU A C 1
ATOM 558 O O . LEU A 1 74 ? 0.965 3.032 20.366 1.00 96.31 74 LEU A O 1
ATOM 562 N N . THR A 1 75 ? 1.113 5.049 19.386 1.00 97.56 75 THR A N 1
ATOM 563 C CA . THR A 1 75 ? -0.271 5.186 18.944 1.00 97.56 75 THR A CA 1
ATOM 564 C C . THR A 1 75 ? -0.267 5.343 17.429 1.00 97.56 75 THR A C 1
ATOM 566 O O . THR A 1 75 ? 0.265 6.317 16.899 1.00 97.56 75 THR A O 1
ATOM 569 N N . ILE A 1 76 ? -0.847 4.371 16.735 1.00 97.25 76 ILE A N 1
ATOM 570 C CA . ILE A 1 76 ? -1.047 4.382 15.287 1.00 97.25 76 ILE A CA 1
ATOM 571 C C . ILE A 1 76 ? -2.514 4.722 15.051 1.00 97.25 76 ILE A C 1
ATOM 573 O O . ILE A 1 76 ? -3.387 3.998 15.529 1.00 97.25 76 ILE A O 1
ATOM 577 N N . SER A 1 77 ? -2.788 5.807 14.333 1.00 97.69 77 SER A N 1
ATOM 578 C CA . SER A 1 77 ? -4.146 6.216 13.962 1.00 97.69 77 SER A CA 1
ATOM 579 C C . SER A 1 77 ? -4.425 5.884 12.505 1.00 97.69 77 SER A C 1
ATOM 581 O O . SER A 1 77 ? -3.508 5.858 11.678 1.00 97.69 77 SER A O 1
ATOM 583 N N . GLY A 1 78 ? -5.687 5.626 12.186 1.00 95.00 78 GLY A N 1
ATOM 584 C CA . GLY A 1 78 ? -6.053 5.162 10.862 1.00 95.00 78 GLY A CA 1
ATOM 585 C C . GLY A 1 78 ? -7.523 4.836 10.691 1.00 95.00 78 GLY A C 1
ATOM 586 O O . GLY A 1 78 ? -8.376 5.341 11.418 1.00 95.00 78 GLY A O 1
ATOM 587 N N . GLU A 1 79 ? -7.793 3.973 9.721 1.00 91.19 79 GLU A N 1
ATOM 588 C CA . GLU A 1 79 ? -9.121 3.466 9.398 1.00 91.19 79 GLU A CA 1
ATOM 589 C C . GLU A 1 79 ? -9.072 1.951 9.197 1.00 91.19 79 GLU A C 1
ATOM 591 O O . GLU A 1 79 ? -8.070 1.401 8.727 1.00 91.19 79 GLU A O 1
ATOM 596 N N . TYR A 1 80 ? -10.186 1.290 9.516 1.00 90.25 80 TYR A N 1
ATOM 597 C CA . TYR A 1 80 ? -10.381 -0.149 9.348 1.00 90.25 80 TYR A CA 1
ATOM 598 C C . TYR A 1 80 ? -9.297 -0.985 10.039 1.00 90.25 80 TYR A C 1
ATOM 600 O O . TYR A 1 80 ? -8.800 -1.956 9.486 1.00 90.25 80 TYR A O 1
ATOM 608 N N . PHE A 1 81 ? -8.881 -0.636 11.251 1.00 91.38 81 PHE A N 1
ATOM 609 C CA . PHE A 1 81 ? -8.052 -1.548 12.039 1.00 91.38 81 PHE A CA 1
ATOM 610 C C . PHE A 1 81 ? -8.923 -2.628 12.685 1.00 91.38 81 PHE A C 1
ATOM 612 O O . PHE A 1 81 ? -10.002 -2.360 13.213 1.00 91.38 81 PHE A O 1
ATOM 619 N N . SER A 1 82 ? -8.465 -3.875 12.629 1.00 85.75 82 SER A N 1
ATOM 620 C CA . SER A 1 82 ? -9.148 -5.003 13.253 1.00 85.75 82 SER A CA 1
ATOM 621 C C . SER A 1 82 ? -8.159 -6.123 13.541 1.00 85.75 82 SER A C 1
ATOM 623 O O . SER A 1 82 ? -7.279 -6.409 12.728 1.00 85.75 82 SER A O 1
ATOM 625 N N . ASP A 1 83 ? -8.329 -6.760 14.690 1.00 84.06 83 ASP A N 1
ATOM 626 C CA . ASP A 1 83 ? -7.652 -7.983 15.117 1.00 84.06 83 ASP A CA 1
ATOM 627 C C . ASP A 1 83 ? -8.471 -9.255 14.815 1.00 84.06 83 ASP A C 1
ATOM 629 O O . ASP A 1 83 ? -7.958 -10.359 14.959 1.00 84.06 83 ASP A O 1
ATOM 633 N N . ASN A 1 84 ? -9.705 -9.111 14.313 1.00 75.75 84 ASN A N 1
ATOM 634 C CA . ASN A 1 84 ? -10.634 -10.207 14.001 1.00 75.75 84 ASN A CA 1
ATOM 635 C C . ASN A 1 84 ? -10.548 -10.703 12.544 1.00 75.75 84 ASN A C 1
ATOM 637 O O . ASN A 1 84 ? -11.477 -11.331 12.035 1.00 75.75 84 ASN A O 1
ATOM 641 N N . ASN A 1 85 ? -9.454 -10.405 11.845 1.00 68.50 85 ASN A N 1
ATOM 642 C CA . ASN A 1 85 ? -9.243 -10.838 10.466 1.00 68.50 85 ASN A CA 1
ATOM 643 C C . ASN A 1 85 ? -8.543 -12.204 10.394 1.00 68.50 85 ASN A C 1
ATOM 645 O O . ASN A 1 85 ? -7.820 -12.577 11.315 1.00 68.50 85 ASN A O 1
ATOM 649 N N . PRO A 1 86 ? -8.663 -12.936 9.267 1.00 65.38 86 PRO A N 1
ATOM 650 C CA . PRO A 1 86 ? -7.953 -14.205 9.071 1.00 65.38 86 PRO A CA 1
ATOM 651 C C . PRO A 1 86 ? -6.420 -14.061 9.087 1.00 65.38 86 PRO A C 1
ATOM 653 O O . PRO A 1 86 ? -5.711 -15.062 9.161 1.00 65.38 86 PRO A O 1
ATOM 656 N N . TYR A 1 87 ? -5.902 -12.832 9.007 1.00 68.94 87 TYR A N 1
ATOM 657 C CA . TYR A 1 87 ? -4.482 -12.529 9.124 1.00 68.94 87 TYR A CA 1
ATOM 658 C C . TYR A 1 87 ? -4.199 -11.869 10.477 1.00 68.94 87 TYR A C 1
ATOM 660 O O . TYR A 1 87 ? -4.874 -10.892 10.810 1.00 68.94 87 TYR A O 1
ATOM 668 N N . PRO A 1 88 ? -3.200 -12.356 11.237 1.00 77.81 88 PRO A N 1
ATOM 669 C CA . PRO A 1 88 ? -2.878 -11.797 12.541 1.00 77.81 88 PRO A CA 1
ATOM 670 C C . PRO A 1 88 ? -2.390 -10.355 12.397 1.00 77.81 88 PRO A C 1
ATOM 672 O O . PRO A 1 88 ? -1.536 -10.054 11.558 1.00 77.81 88 PRO A O 1
ATOM 675 N N . LEU A 1 89 ? -2.916 -9.467 13.241 1.00 87.94 89 LEU A N 1
ATOM 676 C CA . LEU A 1 89 ? -2.395 -8.115 13.377 1.00 87.94 89 LEU A CA 1
ATOM 677 C C . LEU A 1 89 ? -0.991 -8.179 13.989 1.00 87.94 89 LEU A C 1
ATOM 679 O O . LEU A 1 89 ? -0.806 -8.701 15.087 1.00 87.94 89 LEU A O 1
ATOM 683 N N . ALA A 1 90 ? -0.013 -7.603 13.297 1.00 89.62 90 ALA A N 1
ATOM 684 C CA . ALA A 1 90 ? 1.343 -7.440 13.796 1.00 89.62 90 ALA A CA 1
ATOM 685 C C . ALA A 1 90 ? 1.837 -6.028 13.483 1.00 89.62 90 ALA A C 1
ATOM 687 O O . ALA A 1 90 ? 1.630 -5.514 12.383 1.00 89.62 90 ALA A O 1
ATOM 688 N N . VAL A 1 91 ? 2.501 -5.412 14.457 1.00 91.25 91 VAL A N 1
ATOM 689 C CA . VAL A 1 91 ? 3.179 -4.127 14.293 1.00 91.25 91 VAL A CA 1
ATOM 690 C C . VAL A 1 91 ? 4.647 -4.354 14.596 1.00 91.25 91 VAL A C 1
ATOM 692 O O . VAL A 1 91 ? 4.992 -4.758 15.704 1.00 91.25 91 VAL A O 1
ATOM 695 N N . ASN A 1 92 ? 5.510 -4.074 13.623 1.00 87.94 92 ASN A N 1
ATOM 696 C CA . ASN A 1 92 ? 6.951 -4.226 13.766 1.00 87.94 92 ASN A CA 1
ATOM 697 C C . ASN A 1 92 ? 7.628 -2.878 13.520 1.00 87.94 92 ASN A C 1
ATOM 699 O O . ASN A 1 92 ? 7.292 -2.170 12.573 1.00 87.94 92 ASN A O 1
ATOM 703 N N . ILE A 1 93 ? 8.614 -2.550 14.348 1.00 86.25 93 ILE A N 1
ATOM 704 C CA . ILE A 1 93 ? 9.441 -1.351 14.217 1.00 86.25 93 ILE A CA 1
ATOM 705 C C . ILE A 1 93 ? 10.874 -1.827 14.063 1.00 86.25 93 ILE A C 1
ATOM 707 O O . ILE A 1 93 ? 11.396 -2.496 14.949 1.00 86.25 93 ILE A O 1
ATOM 711 N N . ALA A 1 94 ? 11.490 -1.541 12.917 1.00 80.44 94 ALA A N 1
ATOM 712 C CA . ALA A 1 94 ? 12.829 -2.026 12.589 1.00 80.44 94 ALA A CA 1
ATOM 713 C C . ALA A 1 94 ? 12.996 -3.551 12.815 1.00 80.44 94 ALA A C 1
ATOM 715 O O . ALA A 1 94 ? 13.903 -3.996 13.512 1.00 80.44 94 ALA A O 1
ATOM 716 N N . ASN A 1 95 ? 12.066 -4.360 12.289 1.00 80.69 95 ASN A N 1
ATOM 717 C CA . ASN A 1 95 ? 11.985 -5.820 12.499 1.00 80.69 95 ASN A CA 1
ATOM 718 C C . ASN A 1 95 ? 11.837 -6.288 13.959 1.00 80.69 95 ASN A C 1
ATOM 720 O O . ASN A 1 95 ? 11.900 -7.485 14.231 1.00 80.69 95 ASN A O 1
ATOM 724 N N . THR A 1 96 ? 11.586 -5.375 14.893 1.00 85.12 96 THR A N 1
ATOM 725 C CA . THR A 1 96 ? 11.322 -5.693 16.295 1.00 85.12 96 THR A CA 1
ATOM 726 C C . THR A 1 96 ? 9.816 -5.633 16.556 1.00 85.12 96 THR A C 1
ATOM 728 O O . THR A 1 96 ? 9.184 -4.639 16.187 1.00 85.12 96 THR A O 1
ATOM 731 N N . PRO A 1 97 ? 9.208 -6.659 17.175 1.00 89.00 97 PRO A N 1
ATOM 732 C CA . PRO A 1 97 ? 7.774 -6.669 17.435 1.00 89.00 97 PRO A CA 1
ATOM 733 C C . PRO A 1 97 ? 7.378 -5.585 18.448 1.00 89.00 97 PRO A C 1
ATOM 735 O O . PRO A 1 97 ? 8.031 -5.388 19.477 1.00 89.00 97 PRO A O 1
ATOM 738 N N . CYS A 1 98 ? 6.274 -4.901 18.164 1.00 92.69 98 CYS A N 1
ATOM 739 C CA . CYS A 1 98 ? 5.604 -3.979 19.069 1.00 92.69 98 CYS A CA 1
ATOM 740 C C . CYS A 1 98 ? 4.453 -4.724 19.751 1.00 92.69 98 CYS A C 1
ATOM 742 O O . CYS A 1 98 ? 3.525 -5.192 19.088 1.00 92.69 98 CYS A O 1
ATOM 744 N N . THR A 1 99 ? 4.509 -4.852 21.073 1.00 94.62 99 THR A N 1
ATOM 745 C CA . THR A 1 99 ? 3.502 -5.589 21.843 1.00 94.62 99 THR A CA 1
ATOM 746 C C . THR A 1 99 ? 2.184 -4.832 21.806 1.00 94.62 99 THR A C 1
ATOM 748 O O . THR A 1 99 ? 2.097 -3.723 22.329 1.00 94.62 99 THR A O 1
ATOM 751 N N . ILE A 1 100 ? 1.160 -5.408 21.179 1.00 95.62 100 ILE A N 1
ATOM 752 C CA . ILE A 1 100 ? -0.155 -4.775 21.057 1.00 95.62 100 ILE A CA 1
ATOM 753 C C . ILE A 1 100 ? -0.791 -4.638 22.446 1.00 95.62 100 ILE A C 1
ATOM 755 O O . ILE A 1 100 ? -0.916 -5.614 23.180 1.00 95.62 100 ILE A O 1
ATOM 759 N N . LEU A 1 101 ? -1.183 -3.414 22.794 1.00 96.31 101 LEU A N 1
ATOM 760 C CA . LEU A 1 101 ? -1.875 -3.078 24.039 1.00 96.31 101 LEU A CA 1
ATOM 761 C C . LEU A 1 101 ? -3.386 -2.991 23.821 1.00 96.31 101 LEU A C 1
ATOM 763 O O . LEU A 1 101 ? -4.161 -3.454 24.652 1.00 96.31 101 LEU A O 1
ATOM 767 N N . SER A 1 102 ? -3.809 -2.373 22.716 1.00 95.81 102 SER A N 1
ATOM 768 C CA . SER A 1 102 ? -5.216 -2.291 22.331 1.00 95.81 102 SER A CA 1
ATOM 769 C C . SER A 1 102 ? -5.384 -2.018 20.840 1.00 95.81 102 SER A C 1
ATOM 771 O O . SER A 1 102 ? -4.521 -1.416 20.195 1.00 95.81 102 SER A O 1
ATOM 773 N N . VAL A 1 103 ? -6.527 -2.444 20.307 1.00 95.00 103 VAL A N 1
ATOM 774 C CA . VAL A 1 103 ? -6.934 -2.237 18.916 1.00 95.00 103 VAL A CA 1
ATOM 775 C C . VAL A 1 103 ? -8.387 -1.784 18.910 1.00 95.00 103 VAL A C 1
ATOM 777 O O . VAL A 1 103 ? -9.230 -2.351 19.602 1.00 95.00 103 VAL A O 1
ATOM 780 N N . ASN A 1 104 ? -8.686 -0.751 18.137 1.00 93.12 104 ASN A N 1
ATOM 781 C CA . ASN A 1 104 ? -10.039 -0.397 17.727 1.00 93.12 104 ASN A CA 1
ATOM 782 C C . ASN A 1 104 ? -10.013 0.001 16.245 1.00 93.12 104 ASN A C 1
ATOM 784 O O . ASN A 1 104 ? -8.942 0.038 15.651 1.00 93.12 104 ASN A O 1
ATOM 788 N N . LEU A 1 105 ? -11.165 0.344 15.665 1.00 91.56 105 LEU A N 1
ATOM 789 C CA . LEU A 1 105 ? -11.306 0.639 14.231 1.00 91.56 105 LEU A CA 1
ATOM 790 C C . LEU A 1 105 ? -10.399 1.750 13.692 1.00 91.56 105 LEU A C 1
ATOM 792 O O . LEU A 1 105 ? -10.113 1.765 12.496 1.00 91.56 105 LEU A O 1
ATOM 796 N N . THR A 1 106 ? -9.966 2.674 14.545 1.00 94.69 106 THR A N 1
ATOM 797 C CA . THR A 1 106 ? -9.219 3.872 14.146 1.00 94.69 106 THR A CA 1
ATOM 798 C C . THR A 1 106 ? -7.867 3.999 14.835 1.00 94.69 106 THR A C 1
ATOM 800 O O . THR A 1 106 ? -7.129 4.949 14.580 1.00 94.69 106 THR A O 1
ATOM 803 N N . THR A 1 107 ? -7.542 3.106 15.768 1.00 96.94 107 THR A N 1
ATOM 804 C CA . THR A 1 107 ? -6.377 3.241 16.638 1.00 96.94 107 THR A CA 1
ATOM 805 C C . THR A 1 107 ? -5.808 1.887 17.043 1.00 96.94 107 THR A C 1
ATOM 807 O O . THR A 1 107 ? -6.511 1.033 17.579 1.00 96.94 107 THR A O 1
ATOM 810 N N . ILE A 1 108 ? -4.499 1.731 16.864 1.00 97.44 108 ILE A N 1
ATOM 811 C CA . ILE A 1 108 ? -3.703 0.653 17.452 1.00 97.44 108 ILE A CA 1
ATOM 812 C C . ILE A 1 108 ? -2.749 1.284 18.463 1.00 97.44 108 ILE A C 1
ATOM 814 O O . ILE A 1 108 ? -2.005 2.209 18.130 1.00 97.44 108 ILE A O 1
ATOM 818 N N . ARG A 1 109 ? -2.748 0.779 19.696 1.00 97.56 109 ARG A N 1
ATOM 819 C CA . ARG A 1 109 ? -1.729 1.113 20.695 1.00 97.56 109 ARG A CA 1
ATOM 820 C C . ARG A 1 109 ? -0.824 -0.081 20.893 1.00 97.56 109 ARG A C 1
ATOM 822 O O . ARG A 1 109 ? -1.309 -1.188 21.121 1.00 97.56 109 ARG A O 1
ATOM 829 N N . CYS A 1 110 ? 0.480 0.139 20.839 1.00 96.31 110 CYS A N 1
ATOM 830 C CA . CYS A 1 110 ? 1.456 -0.914 21.072 1.00 96.31 110 CYS A CA 1
ATOM 831 C C . CYS A 1 110 ? 2.667 -0.377 21.837 1.00 96.31 110 CYS A C 1
ATOM 833 O O . CYS A 1 110 ? 2.961 0.816 21.792 1.00 96.31 110 CYS A O 1
ATOM 835 N N . GLN A 1 111 ? 3.361 -1.242 22.564 1.00 95.94 111 GLN A N 1
ATOM 836 C CA . GLN A 1 111 ? 4.579 -0.900 23.286 1.00 95.94 111 GLN A CA 1
ATOM 837 C C . GLN A 1 111 ? 5.795 -1.444 22.540 1.00 95.94 111 GLN A C 1
ATOM 839 O O . GLN A 1 111 ? 5.891 -2.642 22.271 1.00 95.94 111 GLN A O 1
ATOM 844 N N . ILE A 1 112 ? 6.726 -0.553 22.208 1.00 92.38 112 ILE A N 1
ATOM 845 C CA . ILE A 1 112 ? 7.929 -0.887 21.445 1.00 92.38 112 ILE A CA 1
ATOM 846 C C . ILE A 1 112 ? 8.824 -1.789 22.303 1.00 92.38 112 ILE A C 1
ATOM 848 O O . ILE A 1 112 ? 9.213 -1.399 23.406 1.00 92.38 112 ILE A O 1
ATOM 852 N N . SER A 1 113 ? 9.160 -2.987 21.821 1.00 90.06 113 SER A N 1
ATOM 853 C CA . SER A 1 113 ? 10.169 -3.834 22.476 1.00 90.06 113 SER A CA 1
ATOM 854 C C . SER A 1 113 ? 11.570 -3.270 22.236 1.00 90.06 113 SER A C 1
ATOM 856 O O . SER A 1 113 ? 11.753 -2.427 21.364 1.00 90.06 113 SER A O 1
ATOM 858 N N . GLN A 1 114 ? 12.575 -3.712 22.994 1.00 88.25 114 GLN A N 1
ATOM 859 C CA . GLN A 1 114 ? 13.946 -3.254 22.768 1.00 88.25 114 GLN A CA 1
ATOM 860 C C . GLN A 1 114 ? 14.372 -3.570 21.318 1.00 88.25 114 GLN A C 1
ATOM 862 O O . GLN A 1 114 ? 14.420 -4.751 20.965 1.00 88.25 114 GLN A O 1
ATOM 867 N N . PRO A 1 115 ? 14.652 -2.551 20.479 1.00 77.38 115 PRO A N 1
ATOM 868 C CA . PRO A 1 115 ? 15.014 -2.772 19.091 1.00 77.38 115 PRO A CA 1
ATOM 869 C C . PRO A 1 115 ? 16.319 -3.557 18.994 1.00 77.38 115 PRO A C 1
ATOM 871 O O . PRO A 1 115 ? 17.270 -3.313 19.741 1.00 77.38 115 PRO A O 1
ATOM 874 N N . LEU A 1 116 ? 16.373 -4.500 18.057 1.00 70.88 116 LEU A N 1
ATOM 875 C CA . LEU A 1 116 ? 17.628 -5.151 17.705 1.00 70.88 116 LEU A CA 1
ATOM 876 C C . LEU A 1 116 ? 18.545 -4.117 17.033 1.00 70.88 116 LEU A C 1
ATOM 878 O O . LEU A 1 116 ? 18.094 -3.344 16.189 1.00 70.88 116 LEU A O 1
ATOM 882 N N . ASN A 1 117 ? 19.839 -4.109 17.378 1.00 66.31 117 ASN A N 1
ATOM 883 C CA . ASN A 1 117 ? 20.870 -3.303 16.704 1.00 66.31 117 ASN A CA 1
ATOM 884 C C . ASN A 1 117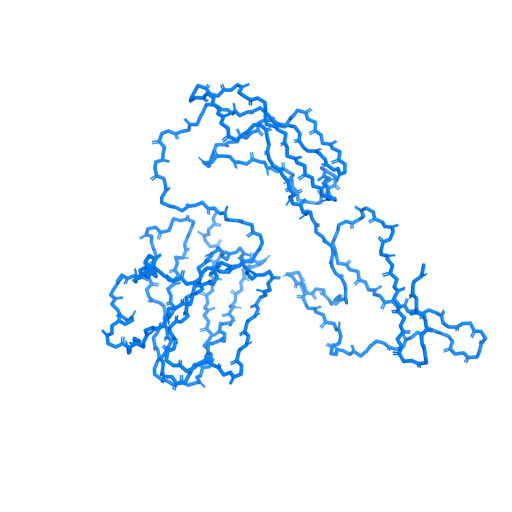 ? 21.165 -3.865 15.299 1.00 66.31 117 ASN A C 1
ATOM 886 O O . ASN A 1 117 ? 22.289 -4.239 14.972 1.00 66.31 117 ASN A O 1
ATOM 890 N N . THR A 1 118 ? 20.138 -3.975 14.466 1.00 63.62 118 THR A N 1
ATOM 891 C CA . THR A 1 118 ? 20.242 -4.424 13.084 1.00 63.62 118 THR A CA 1
ATOM 892 C C . THR A 1 118 ? 20.068 -3.218 12.182 1.00 63.62 118 THR A C 1
ATOM 894 O O . THR A 1 118 ? 18.960 -2.718 12.000 1.00 63.62 118 THR A O 1
ATOM 897 N N . SER A 1 119 ? 21.170 -2.744 11.606 1.00 62.75 119 SER A N 1
ATOM 898 C CA . SER A 1 119 ? 21.115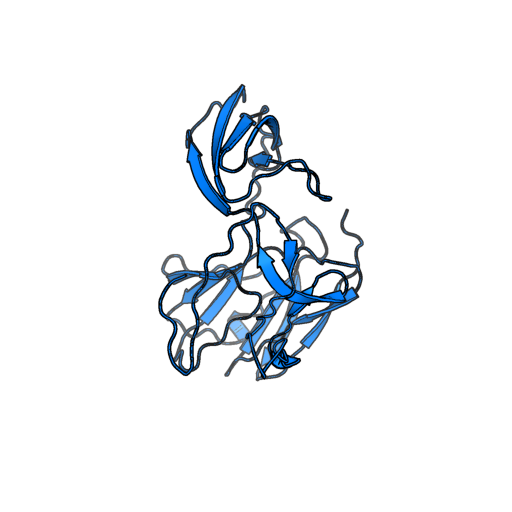 -1.780 10.511 1.00 62.75 119 SER A CA 1
ATOM 899 C C . SER A 1 119 ? 20.684 -2.519 9.245 1.00 62.75 119 SER A C 1
ATOM 901 O O . SER A 1 119 ? 21.511 -3.104 8.549 1.00 62.75 119 SER A O 1
ATOM 903 N N . ARG A 1 120 ? 19.376 -2.565 8.970 1.00 66.50 120 ARG A N 1
ATOM 904 C CA . ARG A 1 120 ? 18.871 -2.909 7.634 1.00 66.50 120 ARG A CA 1
ATOM 905 C C . ARG A 1 120 ? 18.697 -1.622 6.840 1.00 66.50 120 ARG A C 1
ATOM 907 O O . ARG A 1 120 ? 18.062 -0.686 7.321 1.00 66.50 120 ARG A O 1
ATOM 914 N N . ALA A 1 121 ? 19.210 -1.604 5.611 1.00 61.44 121 ALA A N 1
ATOM 915 C CA . ALA A 1 121 ? 19.030 -0.479 4.694 1.00 61.44 121 ALA A CA 1
ATOM 916 C C . ALA A 1 121 ? 17.555 -0.284 4.294 1.00 61.44 121 ALA A C 1
ATOM 918 O O . ALA A 1 121 ? 17.128 0.834 4.005 1.00 61.44 121 ALA A O 1
ATOM 919 N N . HIS A 1 122 ? 16.765 -1.365 4.306 1.00 68.94 122 HIS A N 1
ATOM 920 C CA . HIS A 1 122 ? 15.375 -1.351 3.872 1.00 68.94 122 HIS A CA 1
ATOM 921 C C . HIS A 1 122 ? 14.477 -2.185 4.796 1.00 68.94 122 HIS A C 1
ATOM 923 O O . HIS A 1 122 ? 14.812 -3.308 5.176 1.00 68.94 122 HIS A O 1
ATOM 929 N N . TYR A 1 123 ? 13.299 -1.636 5.098 1.00 75.00 123 TYR A N 1
ATOM 930 C CA . TYR A 1 123 ? 12.204 -2.311 5.798 1.00 75.00 123 TYR A CA 1
ATOM 931 C C . TYR A 1 123 ? 10.988 -2.406 4.885 1.00 75.00 123 TYR A C 1
ATOM 933 O O . TYR A 1 123 ? 10.844 -1.589 3.973 1.00 75.00 123 TYR A O 1
ATOM 941 N N . HIS A 1 124 ? 10.129 -3.398 5.129 1.00 75.75 124 HIS A N 1
ATOM 942 C CA . HIS A 1 124 ? 8.882 -3.553 4.385 1.00 75.75 124 HIS A CA 1
ATOM 943 C C . HIS A 1 124 ? 8.055 -2.271 4.551 1.00 75.75 124 HIS A C 1
ATOM 945 O O . HIS A 1 124 ? 7.811 -1.828 5.672 1.00 75.75 124 HIS A O 1
ATOM 951 N N . GLY A 1 125 ? 7.704 -1.643 3.429 1.00 75.56 125 GLY A N 1
ATOM 952 C CA . GLY A 1 125 ? 6.909 -0.419 3.407 1.00 75.56 125 GLY A CA 1
ATOM 953 C C . GLY A 1 125 ? 5.409 -0.696 3.498 1.00 75.56 125 GLY A C 1
ATOM 954 O O . GLY A 1 125 ? 4.976 -1.822 3.741 1.00 75.56 125 GLY A O 1
ATOM 955 N N . GLY A 1 126 ? 4.610 0.347 3.267 1.00 80.00 126 GLY A N 1
ATOM 956 C CA . GLY A 1 126 ? 3.164 0.202 3.098 1.00 80.00 126 GLY A CA 1
ATOM 957 C C . GLY A 1 126 ? 2.784 -0.580 1.832 1.00 80.00 126 GLY A C 1
ATOM 958 O O . GLY A 1 126 ? 3.638 -1.040 1.074 1.00 80.00 126 GLY A O 1
ATOM 959 N N . ARG A 1 127 ? 1.477 -0.670 1.566 1.00 84.81 127 ARG A N 1
ATOM 960 C CA . ARG A 1 127 ? 0.937 -1.234 0.319 1.00 84.81 127 ARG A CA 1
ATOM 961 C C . ARG A 1 127 ? 1.335 -0.386 -0.892 1.00 84.81 127 ARG A C 1
ATOM 963 O O . ARG A 1 127 ? 1.092 0.816 -0.889 1.00 84.81 127 ARG A O 1
ATOM 970 N N . GLY A 1 128 ? 1.880 -1.032 -1.920 1.00 86.62 128 GLY A N 1
ATOM 971 C CA . GLY A 1 128 ? 2.284 -0.377 -3.159 1.00 86.62 128 GLY A CA 1
ATOM 972 C C . GLY A 1 128 ? 3.800 -0.284 -3.314 1.00 86.62 128 GLY A C 1
ATOM 973 O O . GLY A 1 128 ? 4.550 -1.062 -2.719 1.00 86.62 128 GLY A O 1
ATOM 974 N N . PHE A 1 129 ? 4.248 0.657 -4.141 1.00 86.81 129 PHE A N 1
ATOM 975 C CA . PHE A 1 129 ? 5.658 0.828 -4.486 1.00 86.81 129 PHE A CA 1
ATOM 976 C C . PHE A 1 129 ? 6.065 2.302 -4.431 1.00 86.81 129 PHE A C 1
ATOM 978 O O . PHE A 1 129 ? 5.286 3.204 -4.753 1.00 86.81 129 PHE A O 1
ATOM 985 N N . HIS A 1 130 ? 7.322 2.557 -4.068 1.00 88.00 130 HIS A N 1
ATOM 986 C CA . HIS A 1 130 ? 7.932 3.858 -4.303 1.00 88.00 130 HIS A CA 1
ATOM 987 C C . HIS A 1 130 ? 8.295 3.973 -5.783 1.00 88.00 130 HIS A C 1
ATOM 989 O O . HIS A 1 130 ? 9.085 3.171 -6.288 1.00 88.00 130 HIS A O 1
ATOM 995 N N . MET A 1 131 ? 7.756 4.989 -6.452 1.00 89.25 131 MET A N 1
ATOM 996 C CA . MET A 1 131 ? 8.173 5.364 -7.795 1.00 89.25 131 MET A CA 1
ATOM 997 C C . MET A 1 131 ? 9.081 6.588 -7.735 1.00 89.25 131 MET A C 1
ATOM 999 O O . MET A 1 131 ? 8.704 7.628 -7.189 1.00 89.25 131 MET A O 1
ATOM 1003 N N . TYR A 1 132 ? 10.261 6.469 -8.335 1.00 89.19 132 TYR A N 1
ATOM 1004 C CA . TYR A 1 132 ? 11.196 7.574 -8.506 1.00 89.19 132 TYR A CA 1
ATOM 1005 C C . TYR A 1 132 ? 11.299 7.940 -9.979 1.00 89.19 132 TYR A C 1
ATOM 1007 O O . TYR A 1 132 ? 11.460 7.063 -10.821 1.00 89.19 132 TYR A O 1
ATOM 1015 N N . SER A 1 133 ? 11.240 9.231 -10.278 1.00 88.31 133 SER A N 1
ATOM 1016 C CA . SER A 1 133 ? 11.399 9.787 -11.620 1.00 88.31 133 SER A CA 1
ATOM 1017 C C . SER A 1 133 ? 12.643 10.670 -11.657 1.00 88.31 133 SER A C 1
ATOM 1019 O O . SER A 1 133 ? 12.740 11.660 -10.928 1.00 88.31 133 SER A O 1
ATOM 1021 N N . GLU A 1 134 ? 13.614 10.297 -12.486 1.00 86.69 134 GLU A N 1
ATOM 1022 C CA . GLU A 1 134 ? 14.791 11.112 -12.771 1.00 86.69 134 GLU A CA 1
ATOM 1023 C C . GLU A 1 134 ? 14.630 11.786 -14.134 1.00 86.69 134 GLU A C 1
ATOM 1025 O O . GLU A 1 134 ? 14.396 11.103 -15.126 1.00 86.69 134 GLU A O 1
ATOM 1030 N N . ASN A 1 135 ? 14.869 13.098 -14.224 1.00 79.62 135 ASN A N 1
ATOM 1031 C CA . ASN A 1 135 ? 14.959 13.830 -15.502 1.00 79.62 135 ASN A CA 1
ATOM 1032 C C . ASN A 1 135 ? 16.282 13.554 -16.242 1.00 79.62 135 ASN A C 1
ATOM 1034 O O . ASN A 1 135 ? 16.878 14.442 -16.853 1.00 79.62 135 ASN A O 1
ATOM 1038 N N . THR A 1 136 ? 16.793 12.334 -16.122 1.00 76.31 136 THR A N 1
ATOM 1039 C CA . THR A 1 136 ? 17.999 11.870 -16.787 1.00 76.31 136 THR A CA 1
ATOM 1040 C C . THR A 1 136 ? 17.669 10.606 -17.553 1.00 76.31 136 THR A C 1
ATOM 1042 O O . THR A 1 136 ? 17.056 9.667 -17.042 1.00 76.31 136 THR A O 1
ATOM 1045 N N . PHE A 1 137 ? 18.100 10.583 -18.807 1.00 73.88 137 PHE A N 1
ATOM 1046 C CA . PHE A 1 137 ? 18.039 9.389 -19.622 1.00 73.88 137 PHE A CA 1
ATOM 1047 C C . PHE A 1 137 ? 19.231 8.486 -19.292 1.00 73.88 137 PHE A C 1
ATOM 1049 O O . PHE A 1 137 ? 20.387 8.918 -19.353 1.00 73.88 137 PHE A O 1
ATOM 1056 N N . ILE A 1 138 ? 18.948 7.235 -18.938 1.00 74.88 138 ILE A N 1
ATOM 1057 C CA . ILE A 1 138 ? 19.956 6.219 -18.649 1.00 74.88 138 ILE A CA 1
ATOM 1058 C C . ILE A 1 138 ? 19.720 5.050 -19.605 1.00 74.88 138 ILE A C 1
ATOM 1060 O O . ILE A 1 138 ? 18.646 4.460 -19.624 1.00 74.88 138 ILE A O 1
ATOM 1064 N N . ASP A 1 139 ? 20.730 4.735 -20.412 1.00 73.31 139 ASP A N 1
ATOM 1065 C CA . ASP A 1 139 ? 20.692 3.608 -21.345 1.00 73.31 139 ASP A CA 1
ATOM 1066 C C . ASP A 1 139 ? 20.998 2.269 -20.640 1.00 73.31 139 ASP A C 1
ATOM 1068 O O . ASP A 1 139 ? 21.520 2.241 -19.518 1.00 73.31 139 ASP A O 1
ATOM 1072 N N . LEU A 1 140 ? 20.704 1.143 -21.299 1.00 74.38 140 LEU A N 1
ATOM 1073 C CA . LEU A 1 140 ? 20.827 -0.201 -20.731 1.00 74.38 140 LEU A CA 1
ATOM 1074 C C . LEU A 1 140 ? 22.235 -0.500 -20.203 1.00 74.38 140 LEU A C 1
ATOM 1076 O O . LEU A 1 140 ? 22.375 -1.112 -19.146 1.00 74.38 140 LEU A O 1
ATOM 1080 N N . SER A 1 141 ? 23.268 -0.023 -20.901 1.00 74.19 141 SER A N 1
ATOM 1081 C CA . SER A 1 141 ? 24.677 -0.162 -20.502 1.00 74.19 141 SER A CA 1
ATOM 1082 C C . SER A 1 141 ? 24.980 0.403 -19.109 1.00 74.19 141 SER A C 1
ATOM 1084 O O . SER A 1 141 ? 25.938 -0.017 -18.468 1.00 74.19 141 SER A O 1
ATOM 1086 N N . ARG A 1 142 ? 24.158 1.341 -18.624 1.00 72.56 142 ARG A N 1
ATOM 1087 C CA . ARG A 1 142 ? 24.265 1.955 -17.295 1.00 72.56 142 ARG A CA 1
ATOM 1088 C C . ARG A 1 142 ? 23.218 1.435 -16.302 1.00 72.56 142 ARG A C 1
ATOM 1090 O O . ARG A 1 142 ? 23.383 1.648 -15.103 1.00 72.56 142 ARG A O 1
ATOM 1097 N N . LEU A 1 143 ? 22.152 0.789 -16.784 1.00 73.19 143 LEU A N 1
ATOM 1098 C CA . LEU A 1 143 ? 21.082 0.189 -15.973 1.00 73.19 143 LEU A CA 1
ATOM 1099 C C . LEU A 1 143 ? 21.386 -1.256 -15.545 1.00 73.19 143 LEU A C 1
ATOM 1101 O O . LEU A 1 143 ? 20.981 -1.652 -14.456 1.00 73.19 143 LEU A O 1
ATOM 1105 N N . GLY A 1 144 ? 22.053 -2.042 -16.397 1.00 62.62 144 GLY A N 1
ATOM 1106 C CA . GLY A 1 144 ? 22.259 -3.489 -16.231 1.00 62.62 144 GLY A CA 1
ATOM 1107 C C . GLY A 1 144 ? 23.578 -3.899 -15.569 1.00 62.62 144 GLY A C 1
ATOM 1108 O O . GLY A 1 144 ? 24.148 -4.925 -15.937 1.00 62.62 144 GLY A O 1
ATOM 1109 N N . ASN A 1 145 ? 24.108 -3.086 -14.652 1.00 66.06 145 ASN A N 1
ATOM 1110 C CA . ASN A 1 145 ? 25.275 -3.487 -13.863 1.00 66.06 145 ASN A CA 1
ATOM 1111 C C . ASN A 1 145 ? 24.887 -4.594 -12.864 1.00 66.06 145 ASN A C 1
ATOM 1113 O O . ASN A 1 145 ? 23.725 -4.755 -12.516 1.00 66.06 145 ASN A O 1
ATOM 1117 N N . SER A 1 146 ? 25.854 -5.363 -12.358 1.00 63.31 146 SER A N 1
ATOM 1118 C CA . SER A 1 146 ? 25.587 -6.448 -11.393 1.00 63.31 146 SER A CA 1
ATOM 1119 C C . SER A 1 146 ? 24.923 -5.983 -10.090 1.00 63.31 146 SER A C 1
ATOM 1121 O O . SER A 1 146 ? 24.369 -6.808 -9.368 1.00 63.31 146 SER A O 1
ATOM 1123 N N . THR A 1 147 ? 24.954 -4.681 -9.794 1.00 70.88 147 THR A N 1
ATOM 1124 C CA . THR A 1 147 ? 24.301 -4.072 -8.637 1.00 70.88 147 THR A CA 1
ATOM 1125 C C . THR A 1 147 ? 23.194 -3.102 -9.066 1.00 70.88 147 THR A C 1
ATOM 1127 O O . THR A 1 147 ? 23.401 -2.297 -9.982 1.00 70.88 147 THR A O 1
ATOM 1130 N N . PRO A 1 148 ? 22.028 -3.119 -8.388 1.00 75.31 148 PRO A N 1
ATOM 1131 C CA . PRO A 1 148 ? 20.980 -2.142 -8.641 1.00 75.31 148 PRO A CA 1
ATOM 1132 C C . PRO A 1 148 ? 21.504 -0.733 -8.357 1.00 75.31 148 PRO A C 1
ATOM 1134 O O . PRO A 1 148 ? 21.933 -0.421 -7.243 1.00 75.31 148 PRO A O 1
ATOM 1137 N N . ARG A 1 149 ? 21.451 0.147 -9.358 1.00 79.88 149 ARG A N 1
ATOM 1138 C CA . ARG A 1 149 ? 21.689 1.576 -9.142 1.00 79.88 149 ARG A CA 1
ATOM 1139 C C . ARG A 1 149 ? 20.523 2.151 -8.335 1.00 79.88 149 ARG A C 1
ATOM 1141 O O . ARG A 1 149 ? 19.368 1.957 -8.695 1.00 79.88 149 ARG A O 1
ATOM 1148 N N . MET A 1 150 ? 20.825 2.903 -7.280 1.00 79.75 150 MET A N 1
ATOM 1149 C CA . MET A 1 150 ? 19.808 3.678 -6.567 1.00 79.75 150 MET A CA 1
ATOM 1150 C C . MET A 1 150 ? 19.454 4.958 -7.346 1.00 79.75 150 MET A C 1
ATOM 1152 O O . MET A 1 150 ? 20.346 5.543 -7.975 1.00 79.75 150 MET A O 1
ATOM 1156 N N . PRO A 1 151 ? 18.188 5.420 -7.302 1.00 85.56 151 PRO A N 1
ATOM 1157 C CA . PRO A 1 151 ? 17.796 6.699 -7.885 1.00 85.56 151 PRO A CA 1
ATOM 1158 C C . PRO A 1 151 ? 18.651 7.840 -7.324 1.00 85.56 151 PRO A C 1
ATOM 1160 O O . PRO A 1 151 ? 19.008 7.838 -6.143 1.00 85.56 151 PRO A O 1
ATOM 1163 N N . GLY A 1 152 ? 18.976 8.828 -8.155 1.00 83.12 152 GLY A N 1
ATOM 1164 C CA . GLY A 1 152 ? 19.684 10.022 -7.713 1.00 83.12 152 GLY A CA 1
ATOM 1165 C C . GLY A 1 152 ? 18.910 10.777 -6.631 1.00 83.12 152 GLY A C 1
ATOM 1166 O O . GLY A 1 152 ? 17.682 10.770 -6.600 1.00 83.12 152 GLY A O 1
ATOM 1167 N N . VAL A 1 153 ? 19.633 11.488 -5.765 1.00 84.88 153 VAL A N 1
ATOM 1168 C CA . VAL A 1 153 ? 19.060 12.238 -4.629 1.00 84.88 153 VAL A CA 1
ATOM 1169 C C . VAL A 1 153 ? 18.022 13.295 -5.030 1.00 84.88 153 VAL A C 1
ATOM 1171 O O . VAL A 1 153 ? 17.175 13.653 -4.222 1.00 84.88 153 VAL A O 1
ATOM 1174 N N . ASN A 1 154 ? 18.062 13.759 -6.282 1.00 86.25 154 ASN A N 1
ATOM 1175 C CA . ASN A 1 154 ? 17.140 14.755 -6.833 1.00 86.25 154 ASN A CA 1
ATOM 1176 C C . ASN A 1 154 ? 15.953 14.130 -7.589 1.00 86.25 154 ASN A C 1
ATOM 1178 O O . ASN A 1 154 ? 15.214 14.848 -8.262 1.00 86.25 154 ASN A O 1
ATOM 1182 N N . ALA A 1 155 ? 15.794 12.804 -7.552 1.00 88.06 155 ALA A N 1
ATOM 1183 C CA . ALA A 1 155 ? 14.675 12.135 -8.201 1.00 88.06 155 ALA A CA 1
ATOM 1184 C C . ALA A 1 155 ? 13.352 12.526 -7.529 1.00 88.06 155 ALA A C 1
ATOM 1186 O O . ALA A 1 155 ? 13.243 12.546 -6.300 1.00 88.06 155 ALA A O 1
ATOM 1187 N N . ASN A 1 156 ? 12.323 12.787 -8.333 1.00 89.56 156 ASN A N 1
ATOM 1188 C CA . ASN A 1 156 ? 10.986 13.023 -7.810 1.00 89.56 156 ASN A CA 1
ATOM 1189 C C . ASN A 1 156 ? 10.415 11.704 -7.269 1.00 89.56 156 ASN A C 1
ATOM 1191 O O . ASN A 1 156 ? 10.346 10.722 -8.009 1.00 89.56 156 ASN A O 1
ATOM 1195 N N . LYS A 1 157 ? 10.016 11.681 -5.994 1.00 90.19 157 LYS A N 1
ATOM 1196 C CA . LYS A 1 157 ? 9.517 10.489 -5.300 1.00 90.19 157 LYS A CA 1
ATOM 1197 C C . LYS A 1 157 ? 8.002 10.557 -5.152 1.00 90.19 157 LYS A C 1
ATOM 1199 O O . LYS A 1 157 ? 7.466 11.498 -4.576 1.00 90.19 157 LYS A O 1
ATOM 1204 N N . THR A 1 158 ? 7.327 9.503 -5.586 1.00 89.19 158 THR A N 1
ATOM 1205 C CA . THR A 1 158 ? 5.878 9.328 -5.443 1.00 89.19 158 THR A CA 1
ATOM 1206 C C . THR A 1 158 ? 5.567 7.944 -4.878 1.00 89.19 158 THR A C 1
ATOM 1208 O O . THR A 1 158 ? 6.369 7.014 -4.986 1.00 89.19 158 THR A O 1
ATOM 1211 N N . TRP A 1 159 ? 4.426 7.817 -4.208 1.00 87.94 159 TRP A N 1
ATOM 1212 C CA . TRP A 1 159 ? 3.907 6.535 -3.742 1.00 87.94 159 TRP A CA 1
ATOM 1213 C C . TRP A 1 159 ? 2.798 6.086 -4.679 1.00 87.94 159 TRP A C 1
ATOM 1215 O O . TRP A 1 159 ? 1.886 6.866 -4.951 1.00 87.94 159 TRP A O 1
ATOM 1225 N N . ILE A 1 160 ? 2.886 4.853 -5.170 1.00 87.00 160 ILE A N 1
ATOM 1226 C CA . ILE A 1 160 ? 1.872 4.269 -6.042 1.00 87.00 160 ILE A CA 1
ATOM 1227 C C . ILE A 1 160 ? 1.229 3.118 -5.308 1.00 87.00 160 ILE A C 1
ATOM 1229 O O . ILE A 1 160 ? 1.881 2.124 -4.998 1.00 87.00 160 ILE A O 1
ATOM 1233 N N . ASP A 1 161 ? -0.064 3.268 -5.073 1.00 84.75 161 ASP A N 1
ATOM 1234 C CA . ASP A 1 161 ? -0.891 2.295 -4.382 1.00 84.75 161 ASP A CA 1
ATOM 1235 C C . ASP A 1 161 ? -1.657 1.390 -5.360 1.00 84.75 161 ASP A C 1
ATOM 1237 O O . ASP A 1 161 ? -2.835 1.082 -5.201 1.00 84.75 161 ASP A O 1
ATOM 1241 N N . GLU A 1 162 ? -0.972 1.006 -6.434 1.00 78.06 162 GLU A N 1
ATOM 1242 C CA . GLU A 1 162 ? -1.503 0.206 -7.530 1.00 78.06 162 GLU A CA 1
ATOM 1243 C C . GLU A 1 162 ? -0.471 -0.842 -7.955 1.00 78.06 162 GLU A C 1
ATOM 1245 O O . GLU A 1 162 ? 0.739 -0.665 -7.798 1.00 78.06 162 GLU A O 1
ATOM 1250 N N . ALA A 1 163 ? -0.954 -1.950 -8.518 1.00 72.19 163 ALA A N 1
ATOM 1251 C CA . ALA A 1 163 ? -0.103 -3.018 -9.046 1.00 72.19 163 ALA A CA 1
ATOM 1252 C C . ALA A 1 163 ? 0.468 -2.702 -10.442 1.00 72.19 163 ALA A C 1
ATOM 1254 O O . ALA A 1 163 ? 1.298 -3.452 -10.954 1.00 72.19 163 ALA A O 1
ATOM 1255 N N . SER A 1 164 ? 0.017 -1.615 -11.068 1.00 75.44 164 SER A N 1
ATOM 1256 C CA . SER A 1 164 ? 0.427 -1.188 -12.401 1.00 75.44 164 SER A CA 1
ATOM 1257 C C . SER A 1 164 ? 0.596 0.319 -12.445 1.00 75.44 164 SER A C 1
ATOM 1259 O O . SER A 1 164 ? -0.144 1.046 -11.796 1.00 75.44 164 SER A O 1
ATOM 1261 N N . PHE A 1 165 ? 1.523 0.786 -13.271 1.00 80.69 165 PHE A N 1
ATOM 1262 C CA . PHE A 1 165 ? 1.658 2.194 -13.605 1.00 80.69 165 PHE A CA 1
ATOM 1263 C C . PHE A 1 165 ? 1.788 2.329 -15.117 1.00 80.69 165 PHE A C 1
ATOM 1265 O O . PHE A 1 165 ? 2.530 1.578 -15.752 1.00 80.69 165 PHE A O 1
ATOM 1272 N N . SER A 1 166 ? 1.081 3.298 -15.691 1.00 78.50 166 SER A N 1
ATOM 1273 C CA . SER A 1 166 ? 1.221 3.660 -17.098 1.00 78.50 166 SER A CA 1
ATOM 1274 C C . SER A 1 166 ? 1.317 5.174 -17.221 1.00 78.50 166 SER A C 1
ATOM 1276 O O . SER A 1 166 ? 0.576 5.906 -16.569 1.00 78.50 166 SER A O 1
ATOM 1278 N N . ALA A 1 167 ? 2.240 5.648 -18.050 1.00 72.69 167 ALA A N 1
ATOM 1279 C CA . ALA A 1 167 ? 2.379 7.060 -18.361 1.00 72.69 167 ALA A CA 1
ATOM 1280 C C . ALA A 1 167 ? 2.489 7.222 -19.875 1.00 72.69 167 ALA A C 1
ATOM 1282 O O . ALA A 1 167 ? 3.346 6.609 -20.508 1.00 72.69 167 ALA A O 1
ATOM 1283 N N . ALA A 1 168 ? 1.603 8.038 -20.448 1.00 61.56 168 ALA A N 1
ATOM 1284 C CA . ALA A 1 168 ? 1.492 8.206 -21.896 1.00 61.56 168 ALA A CA 1
ATOM 1285 C C . ALA A 1 168 ? 2.659 9.007 -22.504 1.00 61.56 168 ALA A C 1
ATOM 1287 O O . ALA A 1 168 ? 3.006 8.781 -23.659 1.00 61.56 168 ALA A O 1
ATOM 1288 N N . SER A 1 169 ? 3.281 9.907 -21.730 1.00 59.16 169 SER A N 1
ATOM 1289 C CA . SER A 1 169 ? 4.302 10.835 -22.234 1.00 59.16 169 SER A CA 1
ATOM 1290 C C . SER A 1 169 ? 5.296 11.248 -21.142 1.00 59.16 169 SER A C 1
ATOM 1292 O O . SER A 1 169 ? 5.158 12.309 -20.539 1.00 59.16 169 SER A O 1
ATOM 1294 N N . ILE A 1 170 ? 6.319 10.430 -20.894 1.00 62.72 170 ILE A N 1
ATOM 1295 C CA . ILE A 1 170 ? 7.518 10.838 -20.138 1.00 62.72 170 ILE A CA 1
ATOM 1296 C C . ILE A 1 170 ? 8.708 10.805 -21.097 1.00 62.72 170 ILE A C 1
ATOM 1298 O O . ILE A 1 170 ? 9.191 9.735 -21.459 1.00 62.72 170 ILE A O 1
ATOM 1302 N N . SER A 1 171 ? 9.149 11.973 -21.571 1.00 65.31 171 SER A N 1
ATOM 1303 C CA . SER A 1 171 ? 10.334 12.085 -22.429 1.00 65.31 171 SER A CA 1
ATOM 1304 C C . SER A 1 171 ? 11.584 12.304 -21.580 1.00 65.31 171 SER A C 1
ATOM 1306 O O . SER A 1 171 ? 11.610 13.222 -20.765 1.00 65.31 171 SER A O 1
ATOM 1308 N N . ASN A 1 172 ? 12.635 11.515 -21.826 1.00 67.19 172 ASN A N 1
ATOM 1309 C CA . ASN A 1 172 ? 13.943 11.593 -21.155 1.00 67.19 172 ASN A CA 1
ATOM 1310 C C . ASN A 1 172 ? 13.918 11.336 -19.639 1.00 67.19 172 ASN A C 1
ATOM 1312 O O . ASN A 1 172 ? 14.728 11.895 -18.899 1.00 67.19 172 ASN A O 1
ATOM 1316 N N . THR A 1 173 ? 13.017 10.465 -19.185 1.00 76.75 173 THR A N 1
ATOM 1317 C CA . THR A 1 173 ? 12.894 10.105 -17.772 1.00 76.75 173 THR A CA 1
ATOM 1318 C C . THR A 1 173 ? 13.294 8.654 -17.539 1.00 76.75 173 THR A C 1
ATOM 1320 O O . THR A 1 173 ? 12.774 7.757 -18.202 1.00 76.75 173 THR A O 1
ATOM 1323 N N . THR A 1 174 ? 14.171 8.415 -16.564 1.00 83.31 174 THR A N 1
ATOM 1324 C CA . THR A 1 174 ? 14.364 7.073 -15.999 1.00 83.31 174 THR A CA 1
ATOM 1325 C C . THR A 1 174 ? 13.426 6.914 -14.809 1.00 83.31 174 THR A C 1
ATOM 1327 O O . THR A 1 174 ? 13.421 7.754 -13.906 1.00 83.31 174 THR A O 1
ATOM 1330 N N . VAL A 1 175 ? 12.619 5.852 -14.818 1.00 85.56 175 VAL A N 1
ATOM 1331 C CA . VAL A 1 175 ? 11.659 5.553 -13.751 1.00 85.56 175 VAL A CA 1
ATOM 1332 C C . VAL A 1 175 ? 12.111 4.320 -12.981 1.00 85.56 175 VAL A C 1
ATOM 1334 O O . VAL A 1 175 ? 12.452 3.300 -13.577 1.00 85.56 175 VAL A O 1
ATOM 1337 N N . TRP A 1 176 ? 12.080 4.410 -11.655 1.00 87.62 176 TRP A N 1
ATOM 1338 C CA . TRP A 1 176 ? 12.432 3.324 -10.747 1.00 87.62 176 TRP A CA 1
ATOM 1339 C C . TRP A 1 176 ? 11.214 2.922 -9.939 1.00 87.62 176 TRP A C 1
ATOM 1341 O O . TRP A 1 176 ? 10.591 3.779 -9.316 1.00 87.62 176 TRP A O 1
ATOM 1351 N N . PHE A 1 177 ? 10.932 1.625 -9.889 1.00 87.75 177 PHE A N 1
ATOM 1352 C CA . PHE A 1 177 ? 9.954 1.050 -8.974 1.00 87.75 177 PHE A CA 1
ATOM 1353 C C . PHE A 1 177 ? 10.701 0.269 -7.904 1.00 87.75 177 PHE A C 1
ATOM 1355 O O . PHE A 1 177 ? 11.422 -0.679 -8.213 1.00 87.75 177 PHE A O 1
ATOM 1362 N N . ILE A 1 178 ? 10.551 0.689 -6.651 1.00 86.62 178 ILE A N 1
ATOM 1363 C CA . ILE A 1 178 ? 11.214 0.069 -5.505 1.00 86.62 178 ILE A CA 1
ATOM 1364 C C . ILE A 1 178 ? 10.152 -0.295 -4.478 1.00 86.62 178 ILE A C 1
ATOM 1366 O O . ILE A 1 178 ? 9.382 0.553 -4.023 1.00 86.62 178 ILE A O 1
ATOM 1370 N N . GLY A 1 179 ? 10.126 -1.560 -4.082 1.00 86.69 179 GLY A N 1
ATOM 1371 C CA . GLY A 1 179 ? 9.247 -2.031 -3.026 1.00 86.69 179 GLY A CA 1
ATOM 1372 C C . GLY A 1 179 ? 9.402 -3.520 -2.778 1.00 86.69 179 GLY A C 1
ATOM 1373 O O . GLY A 1 179 ? 10.342 -4.153 -3.256 1.00 86.69 179 GLY A O 1
ATOM 1374 N N . TYR A 1 180 ? 8.464 -4.057 -2.011 1.00 83.94 180 TYR A N 1
ATOM 1375 C CA . TYR A 1 180 ? 8.462 -5.450 -1.596 1.00 83.94 180 TYR A CA 1
ATOM 1376 C C . TYR A 1 180 ? 7.322 -6.181 -2.276 1.00 83.94 180 TYR A C 1
ATOM 1378 O O . TYR A 1 180 ? 6.176 -5.737 -2.240 1.00 83.94 180 TYR A O 1
ATOM 1386 N N . LEU A 1 181 ? 7.636 -7.334 -2.853 1.00 82.62 181 LEU A N 1
ATOM 1387 C CA . LEU A 1 181 ? 6.625 -8.242 -3.351 1.00 82.62 181 LEU A CA 1
ATOM 1388 C C . LEU A 1 181 ? 6.351 -9.305 -2.293 1.00 82.62 181 LEU A C 1
ATOM 1390 O O . LEU A 1 181 ? 7.225 -10.103 -1.966 1.00 82.62 181 LEU A O 1
ATOM 1394 N N . ARG A 1 182 ? 5.116 -9.342 -1.791 1.00 79.75 182 ARG A N 1
ATOM 1395 C CA . ARG A 1 182 ? 4.621 -10.451 -0.975 1.00 79.75 182 ARG A CA 1
ATOM 1396 C C . ARG A 1 182 ? 3.716 -11.326 -1.846 1.00 79.75 182 ARG A C 1
ATOM 1398 O O . ARG A 1 182 ? 2.554 -10.962 -2.037 1.00 79.75 182 ARG A O 1
ATOM 1405 N N . PRO A 1 183 ? 4.223 -12.434 -2.416 1.00 75.88 183 PRO A N 1
ATOM 1406 C CA . PRO A 1 183 ? 3.431 -13.253 -3.316 1.00 75.88 183 PRO A CA 1
ATOM 1407 C C . PRO A 1 183 ? 2.232 -13.855 -2.563 1.00 75.88 183 PRO A C 1
ATOM 1409 O O . PRO A 1 183 ? 2.391 -14.373 -1.457 1.00 75.88 183 PRO A O 1
ATOM 1412 N N . PRO A 1 184 ? 1.021 -13.809 -3.140 1.00 73.38 184 PRO A N 1
ATOM 1413 C CA . PRO A 1 184 ? -0.180 -14.335 -2.496 1.00 73.38 184 PRO A CA 1
ATOM 1414 C C . PRO A 1 184 ? -0.211 -15.862 -2.385 1.00 73.38 184 PRO A C 1
ATOM 1416 O O . PRO A 1 184 ? -0.901 -16.418 -1.534 1.00 73.38 184 PRO A O 1
ATOM 1419 N N . LYS A 1 185 ? 0.512 -16.536 -3.279 1.00 75.31 185 LYS A N 1
ATOM 1420 C CA . LYS A 1 185 ? 0.656 -17.986 -3.351 1.00 75.31 185 LYS A CA 1
ATOM 1421 C C . LYS A 1 185 ? 1.972 -18.327 -4.036 1.00 75.31 185 LYS A C 1
ATOM 1423 O O . LYS A 1 185 ? 2.535 -17.506 -4.757 1.00 75.31 185 LYS A O 1
ATOM 1428 N N . THR A 1 186 ? 2.418 -19.564 -3.870 1.00 75.94 186 THR A N 1
ATOM 1429 C CA . THR A 1 186 ? 3.498 -20.129 -4.684 1.00 75.94 186 THR A CA 1
ATOM 1430 C C . THR A 1 186 ? 3.023 -20.280 -6.128 1.00 75.94 186 THR A C 1
ATOM 1432 O O . THR A 1 186 ? 2.120 -21.076 -6.382 1.00 75.94 186 THR A O 1
ATOM 1435 N N . ALA A 1 187 ? 3.576 -19.507 -7.063 1.00 74.50 187 ALA A N 1
ATOM 1436 C CA . ALA A 1 187 ? 3.195 -19.556 -8.475 1.00 74.50 187 ALA A CA 1
ATOM 1437 C C . ALA A 1 187 ? 4.224 -18.852 -9.376 1.00 74.50 187 ALA A C 1
ATOM 1439 O O . ALA A 1 187 ? 5.083 -18.110 -8.908 1.00 74.50 187 ALA A O 1
ATOM 1440 N N . SER A 1 188 ? 4.094 -19.038 -10.690 1.00 75.81 188 SER A N 1
ATOM 1441 C CA . SER A 1 188 ? 4.751 -18.176 -11.679 1.00 75.81 188 SER A CA 1
ATOM 1442 C C . SER A 1 188 ? 4.093 -16.792 -11.681 1.00 75.81 188 SER A C 1
ATOM 1444 O O . SER A 1 188 ? 2.865 -16.702 -11.727 1.00 75.81 188 SER A O 1
ATOM 1446 N N . PHE A 1 189 ? 4.891 -15.724 -11.664 1.00 77.19 189 PHE A N 1
ATOM 1447 C CA . PHE A 1 189 ? 4.411 -14.342 -11.730 1.00 77.19 189 PHE A CA 1
ATOM 1448 C C . PHE A 1 189 ? 4.888 -13.671 -13.017 1.00 77.19 189 PHE A C 1
ATOM 1450 O O . PHE A 1 189 ? 6.014 -13.859 -13.464 1.00 77.19 189 PHE A O 1
ATOM 1457 N N . ILE A 1 190 ? 4.033 -12.861 -13.631 1.00 77.56 190 ILE A N 1
ATOM 1458 C CA . ILE A 1 190 ? 4.389 -12.128 -14.848 1.00 77.56 190 ILE A CA 1
ATOM 1459 C C . ILE A 1 190 ? 4.637 -10.675 -14.471 1.00 77.56 190 ILE A C 1
ATOM 1461 O O . ILE A 1 190 ? 3.765 -10.029 -13.894 1.00 77.56 190 ILE A O 1
ATOM 1465 N N . PHE A 1 191 ? 5.811 -10.161 -14.831 1.00 80.38 191 PHE A N 1
ATOM 1466 C CA . PHE A 1 191 ? 6.140 -8.748 -14.700 1.00 80.38 191 PHE A CA 1
ATOM 1467 C C . PHE A 1 191 ? 6.136 -8.130 -16.090 1.00 80.38 191 PHE A C 1
ATOM 1469 O O . PHE A 1 191 ? 6.972 -8.420 -16.950 1.00 80.38 191 PHE A O 1
ATOM 1476 N N . GLN A 1 192 ? 5.151 -7.274 -16.328 1.00 79.62 192 GLN A N 1
ATOM 1477 C CA . GLN A 1 192 ? 5.026 -6.582 -17.599 1.00 79.62 192 GLN A CA 1
ATOM 1478 C C . GLN A 1 192 ? 5.783 -5.261 -17.526 1.00 79.62 192 GLN A C 1
ATOM 1480 O O . GLN A 1 192 ? 5.353 -4.321 -16.866 1.00 79.62 192 GLN A O 1
ATOM 1485 N N . LEU A 1 193 ? 6.920 -5.204 -18.215 1.00 80.19 193 LEU A N 1
ATOM 1486 C CA . LEU A 1 193 ? 7.716 -3.994 -18.371 1.00 80.19 193 LEU A CA 1
ATOM 1487 C C . LEU A 1 193 ? 7.578 -3.527 -19.817 1.00 80.19 193 LEU A C 1
ATOM 1489 O O . LEU A 1 193 ? 7.986 -4.221 -20.747 1.00 80.19 193 LEU A O 1
ATOM 1493 N N . ASN A 1 194 ? 6.952 -2.368 -20.006 1.00 79.25 194 ASN A N 1
ATOM 1494 C CA . ASN A 1 194 ? 6.762 -1.773 -21.320 1.00 79.25 194 ASN A CA 1
ATOM 1495 C C . ASN A 1 194 ? 7.436 -0.401 -21.358 1.00 79.25 194 ASN A C 1
ATOM 1497 O O . ASN A 1 194 ? 6.880 0.594 -20.899 1.00 79.25 194 ASN A O 1
ATOM 1501 N N . THR A 1 195 ? 8.664 -0.372 -21.869 1.00 77.75 195 THR A N 1
ATOM 1502 C CA . THR A 1 195 ? 9.504 0.828 -21.948 1.00 77.75 195 THR A CA 1
ATOM 1503 C C . THR A 1 195 ? 9.962 1.060 -23.382 1.00 77.75 195 THR A C 1
ATOM 1505 O O . THR A 1 195 ? 10.193 0.100 -24.118 1.00 77.75 195 THR A O 1
ATOM 1508 N N . SER A 1 196 ? 10.167 2.322 -23.764 1.00 76.69 196 SER A N 1
ATOM 1509 C CA . SER A 1 196 ? 10.626 2.692 -25.110 1.00 76.69 196 SER A CA 1
ATOM 1510 C C . SER A 1 196 ? 12.056 2.240 -25.413 1.00 76.69 196 SER A C 1
ATOM 1512 O O . SER A 1 196 ? 12.341 1.846 -26.541 1.00 76.69 196 SER A O 1
ATOM 1514 N N . VAL A 1 197 ? 12.948 2.278 -24.418 1.00 77.38 197 VAL A N 1
ATOM 1515 C CA . VAL A 1 197 ? 14.374 1.969 -24.602 1.00 77.38 197 VAL A CA 1
ATOM 1516 C C . VAL A 1 197 ? 14.761 0.690 -23.883 1.00 77.38 197 VAL A C 1
ATOM 1518 O O . VAL A 1 197 ? 15.046 -0.317 -24.531 1.00 77.38 197 VAL A O 1
ATOM 1521 N N . ALA A 1 198 ? 14.775 0.719 -22.552 1.00 80.75 198 ALA A N 1
ATOM 1522 C CA . ALA A 1 198 ? 15.326 -0.358 -21.754 1.00 80.75 198 ALA A CA 1
ATOM 1523 C C . ALA A 1 198 ? 14.594 -0.525 -20.426 1.00 80.75 198 ALA A C 1
ATOM 1525 O O . ALA A 1 198 ? 14.146 0.446 -19.817 1.00 80.75 198 ALA A O 1
ATOM 1526 N N . SER A 1 199 ? 14.551 -1.770 -19.962 1.00 82.69 199 SER A N 1
ATOM 1527 C CA . SER A 1 199 ? 14.035 -2.137 -18.650 1.00 82.69 199 SER A CA 1
ATOM 1528 C C . SER A 1 199 ? 14.919 -3.207 -18.026 1.00 82.69 199 SER A C 1
ATOM 1530 O O . SER A 1 199 ? 15.335 -4.152 -18.705 1.00 82.69 199 SER A O 1
ATOM 1532 N N . VAL A 1 200 ? 15.169 -3.082 -16.728 1.00 85.50 200 VAL A N 1
ATOM 1533 C CA . VAL A 1 200 ? 15.909 -4.066 -15.938 1.00 85.50 200 VAL A CA 1
ATOM 1534 C C . VAL A 1 200 ? 15.081 -4.395 -14.708 1.00 85.50 200 VAL A C 1
ATOM 1536 O O . VAL A 1 200 ? 14.518 -3.493 -14.088 1.00 85.50 200 VAL A O 1
ATOM 1539 N N . LEU A 1 201 ? 14.996 -5.679 -14.367 1.00 86.62 201 LEU A N 1
ATOM 1540 C CA . LEU A 1 201 ? 14.348 -6.132 -13.144 1.00 86.62 201 LEU A CA 1
ATOM 1541 C C . LEU A 1 201 ? 15.368 -6.818 -12.254 1.00 86.62 201 LEU A C 1
ATOM 1543 O O . LEU A 1 201 ? 16.027 -7.785 -12.649 1.00 86.62 201 LEU A O 1
ATOM 1547 N N . TYR A 1 202 ? 15.436 -6.308 -11.036 1.00 87.19 202 TYR A N 1
ATOM 1548 C CA . TYR A 1 202 ? 16.189 -6.878 -9.943 1.00 87.19 202 TYR A CA 1
ATOM 1549 C C . TYR A 1 202 ? 15.211 -7.453 -8.929 1.00 87.19 202 TYR A C 1
ATOM 1551 O O . TYR A 1 202 ? 14.196 -6.826 -8.621 1.00 87.19 202 TYR A O 1
ATOM 1559 N N . LEU A 1 203 ? 15.512 -8.635 -8.409 1.00 87.25 203 LEU A N 1
ATOM 1560 C CA . LEU A 1 203 ? 14.685 -9.266 -7.394 1.00 87.25 203 LEU A CA 1
ATOM 1561 C C . LEU A 1 203 ? 15.552 -10.097 -6.461 1.00 87.25 203 LEU A C 1
ATOM 1563 O O . LEU A 1 203 ? 16.448 -10.812 -6.907 1.00 87.25 203 LEU A O 1
ATOM 1567 N N . SER A 1 204 ? 15.274 -10.004 -5.165 1.00 85.38 204 SER A N 1
ATOM 1568 C CA . SER A 1 204 ? 15.785 -10.977 -4.209 1.00 85.38 204 SER A CA 1
ATOM 1569 C C . SER A 1 204 ? 14.839 -12.169 -4.174 1.00 85.38 204 SER A C 1
ATOM 1571 O O . SER A 1 204 ? 13.624 -12.0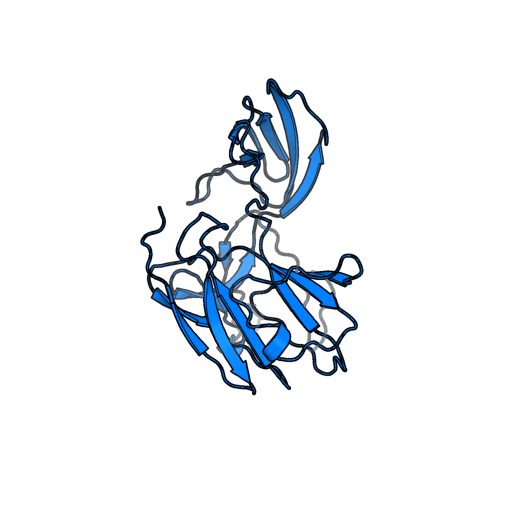03 -4.058 1.00 85.38 204 SER A O 1
ATOM 1573 N N . THR A 1 205 ? 15.382 -13.381 -4.263 1.00 77.75 205 THR A N 1
ATOM 1574 C CA . THR A 1 205 ? 14.595 -14.614 -4.120 1.00 77.75 205 THR A CA 1
ATOM 1575 C C . THR A 1 205 ? 14.288 -14.942 -2.659 1.00 77.75 205 THR A C 1
ATOM 1577 O O . THR A 1 205 ? 13.767 -16.020 -2.388 1.00 77.75 205 THR A O 1
ATOM 1580 N N . ASN A 1 206 ? 14.649 -14.068 -1.711 1.00 77.94 206 ASN A N 1
ATOM 1581 C CA . ASN A 1 206 ? 14.294 -14.193 -0.304 1.00 77.94 206 ASN A CA 1
ATOM 1582 C C . ASN A 1 206 ? 14.055 -12.847 0.393 1.00 77.94 206 ASN A C 1
ATOM 1584 O O . ASN A 1 206 ? 14.129 -11.781 -0.209 1.00 77.94 206 ASN A O 1
ATOM 1588 N N . GLU A 1 207 ? 13.735 -12.903 1.686 1.00 75.94 207 GLU A N 1
ATOM 1589 C CA . GLU A 1 207 ? 13.474 -11.725 2.522 1.00 75.94 207 GLU A CA 1
ATOM 1590 C C . GLU A 1 207 ? 14.719 -10.861 2.808 1.00 75.94 207 GLU A C 1
ATOM 1592 O O . GLU A 1 207 ? 14.609 -9.799 3.433 1.00 75.94 207 GLU A O 1
ATOM 1597 N N . ASN A 1 208 ? 15.912 -11.304 2.390 1.00 78.94 208 ASN A N 1
ATOM 1598 C CA . ASN A 1 208 ? 17.137 -10.534 2.534 1.00 78.94 208 ASN A CA 1
ATOM 1599 C C . ASN A 1 208 ? 17.339 -9.638 1.297 1.00 78.94 208 ASN A C 1
ATOM 1601 O O . ASN A 1 208 ? 17.613 -10.163 0.213 1.00 78.94 208 ASN A O 1
ATOM 1605 N N . PRO A 1 209 ? 17.243 -8.300 1.424 1.00 78.31 209 PRO A N 1
ATOM 1606 C CA . PRO A 1 209 ? 17.448 -7.390 0.298 1.00 78.31 209 PRO A CA 1
ATOM 1607 C C . PRO A 1 209 ? 18.876 -7.442 -0.267 1.00 78.31 209 PRO A C 1
ATOM 1609 O O . PRO A 1 209 ? 19.060 -7.141 -1.441 1.00 78.31 209 PRO A O 1
ATOM 1612 N N . GLU A 1 210 ? 19.867 -7.884 0.514 1.00 79.88 210 GLU A N 1
ATOM 1613 C CA . GLU A 1 210 ? 21.258 -8.029 0.051 1.00 79.88 210 GLU A CA 1
ATOM 1614 C C . GLU A 1 210 ? 21.423 -9.120 -1.020 1.00 79.88 210 GLU A C 1
ATOM 1616 O O . GLU A 1 210 ? 22.381 -9.102 -1.786 1.00 79.88 210 GLU A O 1
ATOM 1621 N N . ASN A 1 211 ? 20.472 -10.055 -1.119 1.00 83.50 211 ASN A N 1
ATOM 1622 C CA . ASN A 1 211 ? 20.484 -11.122 -2.124 1.00 83.50 211 ASN A CA 1
ATOM 1623 C C . ASN A 1 211 ? 19.820 -10.707 -3.445 1.00 83.50 211 ASN A C 1
ATOM 1625 O O . ASN A 1 211 ? 19.482 -11.558 -4.272 1.00 83.50 211 ASN A O 1
ATOM 1629 N N . ILE A 1 212 ? 19.579 -9.411 -3.637 1.00 85.19 212 ILE A N 1
ATOM 1630 C CA . ILE A 1 212 ? 19.001 -8.897 -4.866 1.00 85.19 212 ILE A CA 1
ATOM 1631 C C . ILE A 1 212 ? 19.913 -9.212 -6.060 1.00 85.19 212 ILE A C 1
ATOM 1633 O O . ILE A 1 212 ? 21.103 -8.905 -6.061 1.00 85.19 212 ILE A O 1
ATOM 1637 N N . ALA A 1 213 ? 19.342 -9.823 -7.094 1.00 86.38 213 ALA A N 1
ATOM 1638 C CA . ALA A 1 213 ? 20.054 -10.167 -8.316 1.00 86.38 213 ALA A CA 1
ATOM 1639 C C . ALA A 1 213 ? 19.280 -9.679 -9.539 1.00 86.38 213 ALA A C 1
ATOM 1641 O O . ALA A 1 213 ? 18.051 -9.565 -9.516 1.00 86.38 213 ALA A O 1
ATOM 1642 N N . GLN A 1 214 ? 19.997 -9.391 -10.625 1.00 86.25 214 GLN A N 1
ATOM 1643 C CA . GLN A 1 214 ? 19.360 -9.081 -11.898 1.00 86.25 214 GLN A CA 1
ATOM 1644 C C . GLN A 1 214 ? 18.711 -10.349 -12.462 1.00 86.25 214 GLN A C 1
ATOM 1646 O O . GLN A 1 214 ? 19.399 -11.325 -12.753 1.00 86.25 214 GLN A O 1
ATOM 1651 N N . ILE A 1 215 ? 17.394 -10.317 -12.656 1.00 84.12 215 ILE A N 1
ATOM 1652 C CA . ILE A 1 215 ? 16.621 -11.442 -13.208 1.00 84.12 215 ILE A CA 1
ATOM 1653 C C . ILE A 1 215 ? 16.142 -11.184 -14.641 1.00 84.12 215 ILE A C 1
ATOM 1655 O O . ILE A 1 215 ? 15.730 -12.103 -15.349 1.00 84.12 215 ILE A O 1
ATOM 1659 N N . ALA A 1 216 ? 16.209 -9.929 -15.086 1.00 80.50 216 ALA A N 1
ATOM 1660 C CA . ALA A 1 216 ? 15.849 -9.521 -16.432 1.00 80.50 216 ALA A CA 1
ATOM 1661 C C . ALA A 1 216 ? 16.619 -8.279 -16.865 1.00 80.50 216 ALA A C 1
ATOM 1663 O O . ALA A 1 216 ? 16.692 -7.311 -16.111 1.00 80.50 216 ALA A O 1
ATOM 1664 N N . ASN A 1 217 ? 17.086 -8.259 -18.110 1.00 83.56 217 ASN A N 1
ATOM 1665 C CA . ASN A 1 217 ? 17.491 -7.046 -18.807 1.00 83.56 217 ASN A CA 1
ATOM 1666 C C . ASN A 1 217 ? 16.982 -7.087 -20.251 1.00 83.56 217 ASN A C 1
ATOM 1668 O O . ASN A 1 217 ? 17.095 -8.099 -20.943 1.00 83.56 217 ASN A O 1
ATOM 1672 N N . ARG A 1 218 ? 16.372 -5.999 -20.718 1.00 75.25 218 ARG A N 1
ATOM 1673 C CA . ARG A 1 218 ? 15.850 -5.924 -22.086 1.00 75.25 218 ARG A CA 1
ATOM 1674 C C . ARG A 1 218 ? 16.058 -4.544 -22.676 1.00 75.25 218 ARG A C 1
ATOM 1676 O O . ARG A 1 218 ? 15.852 -3.539 -22.003 1.00 75.25 218 ARG A O 1
ATOM 1683 N N . THR A 1 219 ? 16.405 -4.534 -23.958 1.00 69.38 219 THR A N 1
ATOM 1684 C CA . THR A 1 219 ? 16.168 -3.418 -24.869 1.00 69.38 219 THR A CA 1
ATOM 1685 C C . THR A 1 219 ? 14.860 -3.710 -25.618 1.00 69.38 219 THR A C 1
ATOM 1687 O O . THR A 1 219 ? 14.718 -4.797 -26.179 1.00 69.38 219 THR A O 1
ATOM 1690 N N . SER A 1 220 ? 13.901 -2.778 -25.623 1.00 63.47 220 SER A N 1
ATOM 1691 C CA . SER A 1 220 ? 12.543 -2.857 -26.227 1.00 63.47 220 SER A CA 1
ATOM 1692 C C . SER A 1 220 ? 11.381 -3.505 -25.430 1.00 63.47 220 SER A C 1
ATOM 1694 O O . SER A 1 220 ? 11.558 -4.243 -24.462 1.00 63.47 220 SER A O 1
ATOM 1696 N N . SER A 1 221 ? 10.162 -3.180 -25.887 1.00 56.50 221 SER A N 1
ATOM 1697 C CA . SER A 1 221 ? 8.826 -3.347 -25.288 1.00 56.50 221 SER A CA 1
ATOM 1698 C C . SER A 1 221 ? 8.281 -4.787 -25.245 1.00 56.50 221 SER A C 1
ATOM 1700 O O . SER A 1 221 ? 7.296 -5.102 -25.924 1.00 56.50 221 SER A O 1
ATOM 1702 N N . ARG A 1 222 ? 8.888 -5.699 -24.478 1.00 56.56 222 ARG A N 1
ATOM 1703 C CA . ARG A 1 222 ? 8.327 -7.054 -24.302 1.00 56.56 222 ARG A CA 1
AT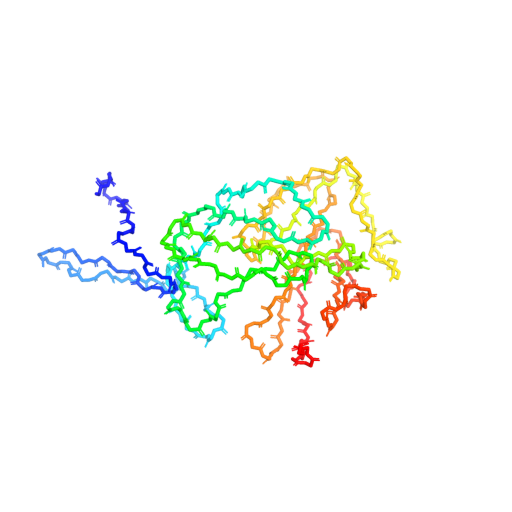OM 1704 C C . ARG A 1 222 ? 8.155 -7.435 -22.835 1.00 56.56 222 ARG A C 1
ATOM 1706 O O . ARG A 1 222 ? 9.090 -7.349 -22.049 1.00 56.56 222 ARG A O 1
ATOM 1713 N N . SER A 1 223 ? 6.954 -7.915 -22.511 1.00 58.00 223 SER A N 1
ATOM 1714 C CA . SER A 1 223 ? 6.599 -8.505 -21.218 1.00 58.00 223 SER A CA 1
ATOM 1715 C C . SER A 1 223 ? 7.482 -9.707 -20.880 1.00 58.00 223 SER A C 1
ATOM 1717 O O . SER A 1 223 ? 7.903 -10.438 -21.781 1.00 58.00 223 SER A O 1
ATOM 1719 N N . GLN A 1 224 ? 7.718 -9.945 -19.587 1.00 61.38 224 GLN A N 1
ATOM 1720 C CA . GLN A 1 224 ? 8.504 -11.083 -19.121 1.00 61.38 224 GLN A CA 1
ATOM 1721 C C . GLN A 1 224 ? 7.768 -11.896 -18.052 1.00 61.38 224 GLN A C 1
ATOM 1723 O O . GLN A 1 224 ? 7.164 -11.354 -17.128 1.00 61.38 224 GLN A O 1
ATOM 1728 N N . GLU A 1 225 ? 7.864 -13.220 -18.161 1.00 57.03 225 GLU A N 1
ATOM 1729 C CA . GLU A 1 225 ? 7.383 -14.165 -17.155 1.00 57.03 225 GLU A CA 1
ATOM 1730 C C . GLU A 1 225 ? 8.539 -14.586 -16.243 1.00 57.03 225 GLU A C 1
ATOM 1732 O O . GLU A 1 225 ? 9.627 -14.915 -16.721 1.00 57.03 225 GLU A O 1
ATOM 1737 N N . ILE A 1 226 ? 8.328 -14.546 -14.927 1.00 60.62 226 ILE A N 1
ATOM 1738 C CA . ILE A 1 226 ? 9.334 -14.874 -13.912 1.00 60.62 226 ILE A CA 1
ATOM 1739 C C . ILE A 1 226 ? 8.743 -15.870 -12.919 1.00 60.62 226 ILE A C 1
ATOM 1741 O O . ILE A 1 226 ? 7.675 -15.680 -12.342 1.00 60.62 226 ILE A O 1
ATOM 1745 N N . PHE A 1 227 ? 9.468 -16.950 -12.669 1.00 56.41 227 PHE A N 1
ATOM 1746 C CA . PHE A 1 227 ? 9.048 -17.941 -11.691 1.00 56.41 227 PHE A CA 1
ATOM 1747 C C . PHE A 1 227 ? 9.469 -17.524 -10.277 1.00 56.41 227 PHE A C 1
ATOM 1749 O O . PHE A 1 227 ? 10.663 -17.363 -10.029 1.00 56.41 227 PHE A O 1
ATOM 1756 N N . LEU A 1 228 ? 8.515 -17.385 -9.347 1.00 58.66 228 LEU A N 1
ATOM 1757 C CA . LEU A 1 228 ? 8.811 -17.170 -7.925 1.00 58.66 228 LEU A CA 1
ATOM 1758 C C . LEU A 1 228 ? 8.397 -18.406 -7.130 1.00 58.66 228 LEU A C 1
ATOM 1760 O O . LEU A 1 228 ? 7.214 -18.728 -7.013 1.00 58.66 228 LEU A O 1
ATOM 1764 N N . ASN A 1 229 ? 9.379 -19.116 -6.574 1.00 52.06 229 ASN A N 1
ATOM 1765 C CA . ASN A 1 229 ? 9.105 -20.201 -5.641 1.00 52.06 229 ASN A CA 1
ATOM 1766 C C . ASN A 1 229 ? 8.972 -19.660 -4.210 1.00 52.06 229 ASN A C 1
ATOM 1768 O O . ASN A 1 229 ? 9.531 -18.633 -3.845 1.00 52.06 229 ASN A O 1
ATOM 1772 N N . ASN A 1 230 ? 8.199 -20.364 -3.391 1.00 42.53 230 ASN A N 1
ATOM 1773 C CA . ASN A 1 230 ? 7.851 -19.952 -2.032 1.00 42.53 230 ASN A CA 1
ATOM 1774 C C . ASN A 1 230 ? 8.841 -20.491 -0.996 1.00 42.53 230 ASN A C 1
ATOM 1776 O O . ASN A 1 230 ? 8.450 -20.846 0.112 1.00 42.53 230 ASN A O 1
ATOM 1780 N N . ASN A 1 231 ? 10.127 -20.569 -1.341 1.00 37.25 231 ASN A N 1
ATOM 1781 C CA . ASN A 1 231 ? 11.162 -20.982 -0.387 1.00 37.25 231 ASN A CA 1
ATOM 1782 C C . ASN A 1 231 ? 11.582 -19.836 0.550 1.00 37.25 231 ASN A C 1
ATOM 1784 O O . ASN A 1 231 ? 12.704 -19.800 1.047 1.00 37.25 231 ASN A O 1
ATOM 1788 N N . THR A 1 232 ? 10.665 -18.912 0.816 1.00 35.25 232 THR A N 1
ATOM 1789 C CA . THR A 1 232 ? 10.848 -17.745 1.670 1.00 35.25 232 THR A CA 1
ATOM 1790 C C . THR A 1 232 ? 9.873 -17.871 2.832 1.00 35.25 232 THR A C 1
ATOM 1792 O O . THR A 1 232 ? 8.728 -17.422 2.746 1.00 35.25 232 THR A O 1
ATOM 1795 N N . LYS A 1 233 ? 10.304 -18.587 3.873 1.00 30.80 233 LYS A N 1
ATOM 1796 C CA . LYS A 1 233 ? 9.759 -18.375 5.215 1.00 30.80 233 LYS A CA 1
ATOM 1797 C C . LYS A 1 233 ? 10.224 -17.025 5.731 1.00 30.80 233 LYS A C 1
ATOM 1799 O O . LYS A 1 233 ? 11.363 -16.660 5.367 1.00 30.80 233 LYS A O 1
#

Radius of gyration: 21.72 Å; chains: 1; bounding box: 65×36×53 Å

Sequence (233 aa):
YADITNTSLQCRFDSNAIGIFNVSMFVTYAYGRSSTPLSSHQLSATGQLYTFQTYPVITSISPNDGSLKGGTTLTISGEYFSDNNPYPLAVNIANTPCTILSVNLTTIRCQISQPLNTSRAHYHGGRGFHMYSENTFIDLSRLGNSTPRMPGVNANKTWIDEASFSAASISNTTVWFIGYLRPPKTASFIFQLNTSVASVLYLSTNENPENIAQIANRTSSRSQEIFLNNNTK

Secondary structure (DSSP, 8-state):
-EEE-SS-EE--------EEE----EETTTTEEPPPPGGG-EE-TTS-EESEEE--EEEEEE-S---TTS--EEEEEEES--S-SSS----EETTEEEEEEEEETTEEEEEEPPPP----S----SSSEEEEEESS---HHHH-SSSPPPPPTT-EEEEE-SS----S---S-EEEEE-----SSSEEEEE----SSEEEEEEESSS-GGGEEEEEEEESS--EEEEE-----

Organism: Adineta ricciae (NCBI:txid249248)

pLDDT: mean 81.47, std 11.76, range [30.8, 97.69]

InterPro domains:
  IPR002909 IPT domain [PF01833] (56-113)
  IPR002909 IPT domain [SM00429] (55-138)
  IPR013783 Immunoglobulin-like fold [G3DSA:2.60.40.10] (40-123)
  IPR014756 Immunoglobulin E-set [SSF81296] (54-114)
  IPR052387 Fibrocystin [PTHR46769] (7-223)

Foldseek 3Di:
DDDDDPPDDDDDDPDLDFFFAADWDQDPDPPGIDDDDPVQWDADLVRDTGNDGDDWDWDDKPDPDDDLQWFDKIKTFTASKDCPDPDHDWDADQNFTWAWPDDDGTITITTTHNHDPDPDPDDADDAFWKKWKDLAADALVRCPDFDHDDDDPPTDIDGDNDPDDDDPDDPRIDMDTDHDDDRSDQWKDKDFDADQAKDWDWDALEPRPVNIGTPDIDGHGDIDIGGRGPPYD